Protein AF-A0A3P6FIT0-F1 (afdb_monomer_lite)

Foldseek 3Di:
DDDDDDDDPPPPPPPDDDDFAFAAFPVRHGAFAPFWKWKAFPDPPAAGTKEWDDADPDPQRIFIFGHRDNPDSYAIWGWQFQVRDGTAGFPTWIWTASDQQFTWFFDDQDPVVRWTFIGGRAHDYPQEDVRLRRTWGWHDDPPAIWIWNDGPSYVPDDGDTATWDWDQDPNTTTITGDNDTRGIGIGGD

pLDDT: mean 92.15, std 12.98, range [41.78, 98.88]

Radius of gyration: 20.69 Å; chains: 1; bounding box: 89×44×38 Å

Organism: Brassica oleracea (NCBI:txid3712)

Secondary structure (DSSP, 8-state):
----------------PPPPPBPB-TTSPBPBTT--EEEEESSTTS--SEEEPPPPSSSS--BEEE-SSTT-----BEEEETT--SB-BTT--EEEEEETTEEEEEEEEETTTTEEEEEEEE-----SGGGGGG-BEEEEETTEEEEEE---S-TTS----EEEEEEEETTEEEEEEESS---EEEEE-

InterPro domains:
  IPR002160 Proteinase inhibitor I3, Kunitz legume [PF00197] (23-188)
  IPR002160 Proteinase inhibitor I3, Kunitz legume [PR00291] (22-51)
  IPR002160 Proteinase inhibitor I3, Kunitz legume [PR00291] (60-80)
  IPR002160 Proteinase inhibitor I3, Kunitz legume [PR00291] (135-154)
  IPR002160 Proteinase inhibitor I3, Kunitz legume [PR00291] (158-187)
  IPR002160 Proteinase inhibitor I3, Kunitz legume [PTHR33107] (5-189)
  IPR002160 Proteinase inhibitor I3, Kunitz legume [SM00452] (22-189)
  IPR011065 Kunitz inhibitor STI-like superfamily [SSF50386] (20-189)

Sequence (189 aa):
MSAALYIFLIFISHTTEAALEPVTDIDGGRLTSGTKYYILPVLRGRGGGLTMSKPENKTCPKSVIQDQYEISQGLPLEFSPSDNSRIIRVSTDLNFKFCAASVWNLDNYDEKTNQWFVTACGVEGNPGQATVDNWFKIEKYEDDYKIVFCPTVCNFCKVMCRDVGVFVQDGMRRLVLSDVPLKVMFKKA

Structure (mmCIF, N/CA/C/O backbone):
data_AF-A0A3P6FIT0-F1
#
_entry.id   AF-A0A3P6FIT0-F1
#
loop_
_atom_site.group_PDB
_atom_site.id
_atom_site.type_symbol
_atom_site.label_atom_id
_atom_site.label_alt_id
_atom_site.label_comp_id
_atom_site.label_asym_id
_atom_site.label_entity_id
_atom_site.label_seq_id
_atom_site.pdbx_PDB_ins_code
_atom_site.Cartn_x
_atom_site.Cartn_y
_atom_site.Cartn_z
_atom_site.occupancy
_atom_site.B_iso_or_equiv
_atom_site.auth_seq_id
_atom_site.auth_comp_id
_atom_site.auth_asym_id
_atom_site.auth_atom_id
_atom_site.pdbx_PDB_model_num
ATOM 1 N N . MET A 1 1 ? -72.469 21.663 14.275 1.00 41.78 1 MET A N 1
ATOM 2 C CA . MET A 1 1 ? -71.185 22.143 13.722 1.00 41.78 1 MET A CA 1
ATOM 3 C C . MET A 1 1 ? -70.091 21.259 14.296 1.00 41.78 1 MET A C 1
ATOM 5 O O . MET A 1 1 ? -69.812 21.382 15.477 1.00 41.78 1 MET A O 1
ATOM 9 N N . SER A 1 2 ? -69.572 20.301 13.529 1.00 44.41 2 SER A N 1
ATOM 10 C CA . SER A 1 2 ? -68.515 19.391 13.989 1.00 44.41 2 SER A CA 1
ATOM 11 C C . SER A 1 2 ? -67.322 19.561 13.058 1.00 44.41 2 SER A C 1
ATOM 13 O O . SER A 1 2 ? -67.457 19.348 11.855 1.00 44.41 2 SER A O 1
ATOM 15 N N . ALA A 1 3 ? -66.202 20.043 13.594 1.00 48.03 3 ALA A N 1
ATOM 16 C CA . ALA A 1 3 ? -64.963 20.236 12.854 1.00 48.03 3 ALA A CA 1
ATOM 17 C C . ALA A 1 3 ? -64.073 19.009 13.084 1.00 48.03 3 ALA A C 1
ATOM 19 O O . ALA A 1 3 ? -63.667 18.743 14.213 1.00 48.03 3 ALA A O 1
ATOM 20 N N . ALA A 1 4 ? -63.798 18.248 12.025 1.00 52.75 4 ALA A N 1
ATOM 21 C CA . ALA A 1 4 ? -62.859 17.135 12.071 1.00 52.75 4 ALA A CA 1
ATOM 22 C C . ALA A 1 4 ? -61.436 17.659 11.824 1.00 52.75 4 ALA A C 1
ATOM 24 O O . ALA A 1 4 ? -61.156 18.241 10.776 1.00 52.75 4 ALA A O 1
ATOM 25 N N . LEU A 1 5 ? -60.550 17.459 12.799 1.00 54.25 5 LEU A N 1
ATOM 26 C CA . LEU A 1 5 ? -59.134 17.803 12.723 1.00 54.25 5 LEU A CA 1
ATOM 27 C C . LEU A 1 5 ? -58.367 16.603 12.146 1.00 54.25 5 LEU A C 1
ATOM 29 O O . LEU A 1 5 ? -58.260 15.566 12.797 1.00 54.25 5 LEU A O 1
ATOM 33 N N . TYR A 1 6 ? -57.848 16.727 10.924 1.00 53.28 6 TYR A N 1
ATOM 34 C CA . TYR A 1 6 ? -56.988 15.708 10.318 1.00 53.28 6 TYR A CA 1
ATOM 35 C C . TYR A 1 6 ? -55.528 15.966 10.703 1.00 53.28 6 TYR A C 1
ATOM 37 O O . TYR A 1 6 ? -54.933 16.957 10.286 1.00 53.28 6 TYR A O 1
ATOM 45 N N . ILE A 1 7 ? -54.947 15.067 11.500 1.00 62.97 7 ILE A N 1
ATOM 46 C CA . ILE A 1 7 ? -53.515 15.061 11.819 1.00 62.97 7 ILE A CA 1
ATOM 47 C C . ILE A 1 7 ? -52.796 14.288 10.712 1.00 62.97 7 ILE A C 1
ATOM 49 O O . ILE A 1 7 ? -52.956 13.075 10.583 1.00 62.97 7 ILE A O 1
ATOM 53 N N . PHE A 1 8 ? -52.009 14.994 9.901 1.00 57.16 8 PHE A N 1
ATOM 54 C CA . PHE A 1 8 ? -51.139 14.391 8.895 1.00 57.16 8 PHE A CA 1
ATOM 55 C C . PHE A 1 8 ? -49.842 13.936 9.581 1.00 57.16 8 PHE A C 1
ATOM 57 O O . PHE A 1 8 ? -49.000 14.756 9.945 1.00 57.16 8 PHE A O 1
ATOM 64 N N . LEU A 1 9 ? -49.692 12.629 9.808 1.00 55.78 9 LEU A N 1
ATOM 65 C CA . LEU A 1 9 ? -48.448 12.044 10.312 1.00 55.78 9 LEU A CA 1
ATOM 66 C C . LEU A 1 9 ? -47.431 11.986 9.166 1.00 55.78 9 LEU A C 1
ATOM 68 O O . LEU A 1 9 ? -47.484 11.103 8.312 1.00 55.78 9 LEU A O 1
ATOM 72 N N . ILE A 1 10 ? -46.515 12.953 9.136 1.00 59.03 10 ILE A N 1
ATOM 73 C CA . ILE A 1 10 ? -45.371 12.952 8.223 1.00 59.03 10 ILE A CA 1
ATOM 74 C C . ILE A 1 10 ? -44.3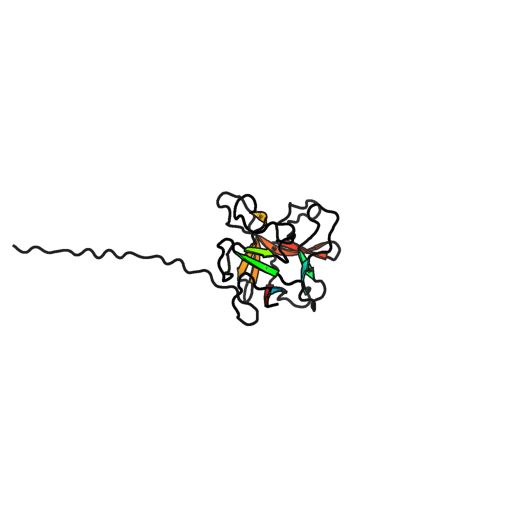63 11.926 8.753 1.00 59.03 10 ILE A C 1
ATOM 76 O O . ILE A 1 10 ? -43.648 12.184 9.721 1.00 59.03 10 ILE A O 1
ATOM 80 N N . PHE A 1 11 ? -44.309 10.750 8.129 1.00 56.41 11 PHE A N 1
ATOM 81 C CA . PHE A 1 11 ? -43.238 9.784 8.361 1.00 56.41 11 PHE A CA 1
ATOM 82 C C . PHE A 1 11 ? -41.967 10.283 7.670 1.00 56.41 11 PHE A C 1
ATOM 84 O O . PHE A 1 11 ? -41.795 10.126 6.463 1.00 56.41 11 PHE A O 1
ATOM 91 N N . ILE A 1 12 ? -41.076 10.914 8.436 1.00 62.28 12 ILE A N 1
ATOM 92 C CA . ILE A 1 12 ? -39.729 11.254 7.974 1.00 62.28 12 ILE A CA 1
ATOM 93 C C . ILE A 1 12 ? -38.917 9.956 7.972 1.00 62.28 12 ILE A C 1
ATOM 95 O O . ILE A 1 12 ? -38.462 9.486 9.014 1.00 62.28 12 ILE A O 1
ATOM 99 N N . SER A 1 13 ? -38.767 9.338 6.803 1.00 57.31 13 SER A N 1
ATOM 100 C CA . SER A 1 13 ? -37.859 8.207 6.619 1.00 57.31 13 SER A CA 1
ATOM 101 C C . SER A 1 13 ? -36.417 8.717 6.673 1.00 57.31 13 SER A C 1
ATOM 103 O O . SER A 1 13 ? -35.881 9.191 5.676 1.00 57.31 13 SER A O 1
ATOM 105 N N . HIS A 1 14 ? -35.781 8.645 7.842 1.00 55.56 14 HIS A N 1
ATOM 106 C CA . HIS A 1 14 ? -34.336 8.836 7.944 1.00 55.56 14 HIS A CA 1
ATOM 107 C C . HIS A 1 14 ? -33.631 7.608 7.361 1.00 55.56 14 HIS A C 1
ATOM 109 O O . HIS A 1 14 ? -33.594 6.547 7.979 1.00 55.56 14 HIS A O 1
ATOM 115 N N . THR A 1 15 ? -33.069 7.742 6.162 1.00 48.00 15 THR A N 1
ATOM 116 C CA . THR A 1 15 ? -32.128 6.763 5.615 1.00 48.00 15 THR A CA 1
ATOM 117 C C . THR A 1 15 ? -30.803 6.904 6.361 1.00 48.00 15 THR A C 1
ATOM 119 O O . THR A 1 15 ? -30.002 7.784 6.053 1.00 48.00 15 THR A O 1
ATOM 122 N N . THR A 1 16 ? -30.576 6.079 7.381 1.00 52.56 16 THR A N 1
ATOM 123 C CA . THR A 1 16 ? -29.247 5.937 7.985 1.00 52.56 16 THR A CA 1
ATOM 124 C C . THR A 1 16 ? -28.375 5.134 7.028 1.00 52.56 16 THR A C 1
ATOM 126 O O . THR A 1 16 ? -28.592 3.933 6.864 1.00 52.56 16 THR A O 1
ATOM 129 N N . GLU A 1 17 ? -27.415 5.789 6.378 1.00 56.84 17 GLU A N 1
ATOM 130 C CA . GLU A 1 17 ? -26.362 5.106 5.628 1.00 56.84 17 GLU A CA 1
ATOM 131 C C . GLU A 1 17 ? -25.618 4.166 6.587 1.00 56.84 17 GLU A C 1
ATOM 133 O O . GLU A 1 17 ? -25.102 4.589 7.625 1.00 56.84 17 GLU A O 1
ATOM 138 N N . ALA A 1 18 ? -25.656 2.862 6.307 1.00 64.94 18 ALA A N 1
ATOM 139 C CA . ALA A 1 18 ? -24.997 1.878 7.151 1.00 64.94 18 ALA A CA 1
ATOM 140 C C . ALA A 1 18 ? -23.481 2.102 7.081 1.00 64.94 18 ALA A C 1
ATOM 142 O O . ALA A 1 18 ? -22.896 2.095 6.000 1.00 64.94 18 ALA A O 1
ATOM 143 N N . ALA A 1 19 ? -22.840 2.305 8.233 1.00 75.81 19 ALA A N 1
ATOM 144 C CA . ALA A 1 19 ? -21.395 2.486 8.285 1.00 75.81 19 ALA A CA 1
ATOM 145 C C . ALA A 1 19 ? -20.675 1.240 7.736 1.00 75.81 19 ALA A C 1
ATOM 147 O O . ALA A 1 19 ? -20.989 0.120 8.140 1.00 75.81 19 ALA A O 1
ATOM 148 N N . LEU A 1 20 ? -19.685 1.452 6.862 1.00 90.62 20 LEU A N 1
ATOM 149 C CA . LEU A 1 20 ? -18.887 0.388 6.240 1.00 90.62 20 LEU A CA 1
ATOM 150 C C . LEU A 1 20 ? -18.266 -0.550 7.289 1.00 90.62 20 LEU A C 1
ATOM 152 O O . LEU A 1 20 ? -17.887 -0.118 8.380 1.00 90.62 20 LEU A O 1
ATOM 156 N N . GLU A 1 21 ? -18.144 -1.838 6.976 1.00 96.38 21 GLU A N 1
ATOM 157 C CA . GLU A 1 21 ? -17.612 -2.836 7.912 1.00 96.38 21 GLU A CA 1
ATOM 158 C C . GLU A 1 21 ? -16.129 -2.561 8.250 1.00 96.38 21 GLU A C 1
ATOM 160 O O . GLU A 1 21 ? -15.341 -2.241 7.357 1.00 96.38 21 GLU A O 1
ATOM 165 N N . PRO A 1 22 ? -15.701 -2.681 9.521 1.00 98.06 22 PRO A N 1
ATOM 166 C CA . PRO A 1 22 ? -14.282 -2.653 9.870 1.00 98.06 22 PRO A CA 1
ATOM 167 C C . PRO A 1 22 ? -13.491 -3.793 9.214 1.00 98.06 22 PRO A C 1
ATOM 169 O O . PRO A 1 22 ? -13.947 -4.934 9.171 1.00 98.06 22 PRO A O 1
ATOM 172 N N . VAL A 1 23 ? -12.260 -3.511 8.791 1.00 98.69 23 VAL A N 1
ATOM 173 C CA . VAL A 1 23 ? -11.286 -4.558 8.453 1.00 98.69 23 VAL A CA 1
ATOM 174 C C . VAL A 1 23 ? -10.760 -5.164 9.754 1.00 98.69 23 VAL A C 1
ATOM 176 O O . VAL A 1 23 ? -10.487 -4.428 10.708 1.00 98.69 23 VAL A O 1
ATOM 179 N N . THR A 1 24 ? -10.611 -6.486 9.809 1.00 98.69 24 THR A N 1
ATOM 180 C CA . THR A 1 24 ? -10.064 -7.195 10.971 1.00 98.69 24 THR A CA 1
ATOM 181 C C . THR A 1 24 ? -8.725 -7.848 10.657 1.00 98.69 24 THR A C 1
ATOM 183 O O . THR A 1 24 ? -8.473 -8.267 9.528 1.00 98.69 24 THR A O 1
ATOM 186 N N . ASP A 1 25 ? -7.863 -7.922 11.663 1.00 98.69 25 ASP A N 1
ATOM 187 C CA . ASP A 1 25 ? -6.664 -8.744 11.641 1.00 98.69 25 ASP A CA 1
ATOM 188 C C . ASP A 1 25 ? -7.007 -10.222 11.898 1.00 98.69 25 ASP A C 1
ATOM 190 O O . ASP A 1 25 ? -8.152 -10.581 12.187 1.00 98.69 25 ASP A O 1
ATOM 194 N N . ILE A 1 26 ? -6.002 -11.086 11.766 1.00 98.44 26 ILE A N 1
ATOM 195 C CA . ILE A 1 26 ? -6.126 -12.537 11.959 1.00 98.44 26 ILE A CA 1
ATOM 196 C C . ILE A 1 26 ? -6.547 -12.946 13.379 1.00 98.44 26 ILE A C 1
ATOM 198 O O . ILE A 1 26 ? -7.004 -14.070 13.565 1.00 98.44 26 ILE A O 1
ATOM 202 N N . ASP A 1 27 ? -6.417 -12.055 14.365 1.00 98.38 27 ASP A N 1
ATOM 203 C CA . ASP A 1 27 ? -6.837 -12.290 15.749 1.00 98.38 27 ASP A CA 1
ATOM 204 C C . ASP A 1 27 ? -8.263 -11.752 16.008 1.00 98.38 27 ASP A C 1
ATOM 206 O O . ASP A 1 27 ? -8.757 -11.777 17.137 1.00 98.38 27 ASP A O 1
ATOM 210 N N . GLY A 1 28 ? -8.946 -11.252 14.968 1.00 98.00 28 GLY A N 1
ATOM 211 C CA . GLY A 1 28 ? -10.284 -10.658 15.045 1.00 98.00 28 GLY A CA 1
ATOM 212 C C . GLY A 1 28 ? -10.298 -9.214 15.561 1.00 98.00 28 GLY A C 1
ATOM 213 O O . GLY A 1 28 ? -11.368 -8.628 15.752 1.00 98.00 28 GLY A O 1
ATOM 214 N N . GLY A 1 29 ? -9.127 -8.613 15.785 1.00 98.50 29 GLY A N 1
ATOM 215 C CA . GLY A 1 29 ? -8.977 -7.215 16.162 1.00 98.50 29 GLY A CA 1
ATOM 216 C C . GLY A 1 29 ? -9.259 -6.292 14.981 1.00 98.50 29 GLY A C 1
ATOM 217 O O . GLY A 1 29 ? -8.887 -6.573 13.849 1.00 98.50 29 GLY A O 1
ATOM 218 N N . ARG A 1 30 ? -9.920 -5.155 15.211 1.00 98.56 30 ARG A N 1
ATOM 219 C CA . ARG A 1 30 ? -10.144 -4.164 14.144 1.00 98.56 30 ARG A CA 1
ATOM 220 C C . ARG A 1 30 ? -8.836 -3.466 13.786 1.00 98.56 30 ARG A C 1
ATOM 222 O O . ARG A 1 30 ? -8.098 -3.049 14.681 1.00 98.56 30 ARG A O 1
ATOM 229 N N . LEU A 1 31 ? -8.604 -3.248 12.495 1.00 98.75 31 LEU A N 1
ATOM 230 C CA . LEU A 1 31 ? -7.504 -2.410 12.041 1.00 98.75 31 LEU A CA 1
ATOM 231 C C . LEU A 1 31 ? -7.736 -0.957 12.465 1.00 98.75 31 LEU A C 1
ATOM 233 O O . LEU A 1 31 ? -8.843 -0.420 12.344 1.00 98.75 31 LEU A O 1
ATOM 237 N N . THR A 1 32 ? -6.678 -0.304 12.942 1.00 98.62 32 THR A N 1
ATOM 238 C CA . THR A 1 32 ? -6.722 1.103 13.354 1.00 98.62 32 THR A CA 1
ATOM 239 C C . THR A 1 32 ? -5.582 1.918 12.766 1.00 98.62 32 THR A C 1
ATOM 241 O O . THR A 1 32 ? -4.449 1.442 12.690 1.00 98.62 32 THR A O 1
ATOM 244 N N . SER A 1 33 ? -5.875 3.173 12.422 1.00 97.94 33 SER A N 1
ATOM 245 C CA . SER A 1 33 ? -4.864 4.156 12.028 1.00 97.94 33 SER A CA 1
ATOM 246 C C . SER A 1 33 ? -3.801 4.329 13.125 1.00 97.94 33 SER A C 1
ATOM 248 O O . SER A 1 33 ? -4.099 4.231 14.321 1.00 97.94 33 SER A O 1
ATOM 250 N N . GLY A 1 34 ? -2.545 4.525 12.713 1.00 96.12 34 GLY A N 1
ATOM 251 C CA . GLY A 1 34 ? -1.374 4.621 13.597 1.00 96.12 34 GLY A CA 1
ATOM 252 C C . GLY A 1 34 ? -0.906 3.294 14.211 1.00 96.12 34 GLY A C 1
ATOM 253 O O . GLY A 1 34 ? 0.010 3.289 15.028 1.00 96.12 34 GLY A O 1
ATOM 254 N N . THR A 1 35 ? -1.525 2.165 13.852 1.00 98.44 35 THR A N 1
ATOM 255 C CA . THR A 1 35 ? -1.040 0.823 14.207 1.00 98.44 35 THR A CA 1
ATOM 256 C C . THR A 1 35 ? -0.423 0.154 12.989 1.00 98.44 35 THR A C 1
ATOM 258 O O . THR A 1 35 ? -0.917 0.291 11.870 1.00 98.44 35 THR A O 1
ATOM 261 N N . LYS A 1 36 ? 0.665 -0.575 13.226 1.00 98.69 36 LYS A N 1
ATOM 262 C CA . LYS A 1 36 ? 1.410 -1.294 12.201 1.00 98.69 36 LYS A CA 1
ATOM 263 C C . LYS A 1 36 ? 0.874 -2.706 12.001 1.00 98.69 36 LYS A C 1
ATOM 265 O O . LYS A 1 36 ? 0.631 -3.425 12.969 1.00 98.69 36 LYS A O 1
ATOM 270 N N . TYR A 1 37 ? 0.748 -3.104 10.741 1.00 98.88 37 TYR A N 1
ATOM 271 C CA . TYR A 1 37 ? 0.294 -4.428 10.332 1.00 98.88 37 TYR A CA 1
ATOM 272 C C . TYR A 1 37 ? 1.192 -4.980 9.228 1.00 98.88 37 TYR A C 1
ATOM 274 O O . TYR A 1 37 ? 1.630 -4.254 8.337 1.00 98.88 37 TYR A O 1
ATOM 282 N N . TYR A 1 38 ? 1.436 -6.281 9.266 1.00 98.88 38 TYR A N 1
ATOM 283 C CA . TYR A 1 38 ? 1.926 -7.041 8.128 1.00 98.88 38 TYR A CA 1
ATOM 284 C C . TYR A 1 38 ? 0.756 -7.389 7.208 1.00 98.88 38 TYR A C 1
ATOM 286 O O . TYR A 1 38 ? -0.308 -7.793 7.683 1.00 98.88 38 TYR A O 1
ATOM 294 N N . ILE A 1 39 ? 0.974 -7.285 5.898 1.00 98.81 39 ILE A N 1
ATOM 295 C CA . ILE A 1 39 ? 0.053 -7.810 4.886 1.00 98.81 39 ILE A CA 1
ATOM 296 C C . ILE A 1 39 ? 0.611 -9.143 4.400 1.00 98.81 39 ILE A C 1
ATOM 298 O O . ILE A 1 39 ? 1.701 -9.187 3.826 1.00 98.81 39 ILE A O 1
ATOM 302 N N . LEU A 1 40 ? -0.124 -10.224 4.653 1.00 98.56 40 LEU A N 1
ATOM 303 C CA . LEU A 1 40 ? 0.314 -11.590 4.388 1.00 98.56 40 LEU A CA 1
ATOM 304 C C . LEU A 1 40 ? -0.564 -12.232 3.307 1.00 98.56 40 LEU A C 1
ATOM 306 O O . LEU A 1 40 ? -1.782 -12.048 3.340 1.00 98.56 40 LEU A O 1
ATOM 310 N N . PRO A 1 41 ? 0.008 -13.002 2.367 1.00 97.81 41 PRO A N 1
ATOM 311 C CA . PRO A 1 41 ? -0.780 -13.789 1.433 1.00 97.81 41 PRO A CA 1
ATOM 312 C C . PRO A 1 41 ? -1.507 -14.904 2.188 1.00 97.81 41 PRO A C 1
ATOM 314 O O . PRO A 1 41 ? -0.928 -15.569 3.046 1.00 97.81 41 PRO A O 1
ATOM 317 N N . VAL A 1 42 ? -2.766 -15.143 1.836 1.00 97.12 42 VAL A N 1
ATOM 318 C CA . VAL A 1 42 ? -3.535 -16.261 2.409 1.00 97.12 42 VAL A CA 1
ATOM 319 C C . VAL A 1 42 ? -3.082 -17.592 1.803 1.00 97.12 42 VAL A C 1
ATOM 321 O O . VAL A 1 42 ? -2.950 -18.605 2.493 1.00 97.12 42 VAL A O 1
ATOM 324 N N . LEU A 1 43 ? -2.799 -17.594 0.496 1.00 93.12 43 LEU A N 1
ATOM 325 C CA . LEU A 1 43 ? -2.342 -18.780 -0.222 1.00 93.12 43 LEU A CA 1
ATOM 326 C C . LEU A 1 43 ? -0.865 -19.071 0.078 1.00 93.12 43 LEU A C 1
ATOM 328 O O . LEU A 1 43 ? 0.030 -18.345 -0.359 1.00 93.12 43 LEU A O 1
ATOM 332 N N . ARG A 1 44 ? -0.634 -20.188 0.771 1.00 89.88 44 ARG A N 1
ATOM 333 C CA . ARG A 1 44 ? 0.691 -20.738 1.094 1.00 89.88 44 ARG A CA 1
ATOM 334 C C . ARG A 1 44 ? 1.476 -21.180 -0.145 1.00 89.88 44 ARG A C 1
ATOM 336 O O . ARG A 1 44 ? 0.904 -21.417 -1.211 1.00 89.88 44 ARG A O 1
ATOM 343 N N . GLY A 1 45 ? 2.797 -21.292 -0.009 1.00 89.62 45 GLY A N 1
ATOM 344 C CA . GLY A 1 45 ? 3.708 -21.735 -1.072 1.00 89.62 45 GLY A CA 1
ATOM 345 C C . GLY A 1 45 ? 3.893 -20.757 -2.240 1.00 89.62 45 GLY A C 1
ATOM 346 O O . GLY A 1 45 ? 4.493 -21.120 -3.251 1.00 89.62 45 GLY A O 1
ATOM 347 N N . ARG A 1 46 ? 3.368 -19.526 -2.146 1.00 90.62 46 ARG A N 1
ATOM 348 C CA . ARG A 1 46 ? 3.392 -18.522 -3.231 1.00 90.62 46 ARG A CA 1
ATOM 349 C C . ARG A 1 46 ? 4.080 -17.210 -2.840 1.00 90.62 46 ARG A C 1
ATOM 351 O O . ARG A 1 46 ? 3.795 -16.176 -3.440 1.00 90.62 46 ARG A O 1
ATOM 358 N N . GLY A 1 47 ? 4.990 -17.255 -1.872 1.00 94.50 47 GLY A N 1
ATOM 359 C CA . GLY A 1 47 ? 5.716 -16.095 -1.347 1.00 94.50 47 GLY A CA 1
ATOM 360 C C . GLY A 1 47 ? 5.286 -15.713 0.069 1.00 94.50 47 GLY A C 1
ATOM 361 O O . GLY A 1 47 ? 4.331 -16.271 0.606 1.00 94.50 47 GLY A O 1
ATOM 362 N N . GLY A 1 48 ? 6.026 -14.789 0.672 1.00 97.38 48 GLY A N 1
ATOM 363 C CA . GLY A 1 48 ? 5.783 -14.247 2.007 1.00 97.38 48 GLY A CA 1
ATOM 364 C C . GLY A 1 48 ? 4.952 -12.968 1.985 1.00 97.38 48 GLY A C 1
ATOM 365 O O . GLY A 1 48 ? 4.237 -12.680 1.021 1.00 97.38 48 GLY A O 1
ATOM 366 N N . GLY A 1 49 ? 5.052 -12.202 3.067 1.00 98.38 49 GLY A N 1
ATOM 367 C CA . GLY A 1 49 ? 4.375 -10.920 3.227 1.00 98.38 49 GLY A CA 1
ATOM 368 C C . GLY A 1 49 ? 4.903 -9.814 2.315 1.00 98.38 49 GLY A C 1
ATOM 369 O O . GLY A 1 49 ? 5.918 -9.954 1.626 1.00 98.38 49 GLY A O 1
ATOM 370 N N . LEU A 1 50 ? 4.183 -8.696 2.294 1.00 98.56 50 LEU A N 1
ATOM 371 C CA . LEU A 1 50 ? 4.525 -7.557 1.449 1.00 98.56 50 LEU A CA 1
ATOM 372 C C . LEU A 1 50 ? 5.683 -6.742 2.030 1.00 98.56 50 LEU A C 1
ATOM 374 O O . LEU A 1 50 ? 5.781 -6.503 3.232 1.00 98.56 50 LEU A O 1
ATOM 378 N N . THR A 1 51 ? 6.576 -6.304 1.153 1.00 97.75 51 THR A N 1
ATOM 379 C CA . THR A 1 51 ? 7.782 -5.546 1.481 1.00 97.75 51 THR A CA 1
ATOM 380 C C . THR A 1 51 ? 8.113 -4.575 0.346 1.00 97.75 51 THR A C 1
ATOM 382 O O . THR A 1 51 ? 7.343 -4.396 -0.600 1.00 97.75 51 THR A O 1
ATOM 385 N N . MET A 1 52 ? 9.257 -3.911 0.446 1.00 95.12 52 MET A N 1
ATOM 386 C CA . MET A 1 52 ? 9.741 -2.952 -0.532 1.00 95.12 52 MET A CA 1
ATOM 387 C C . MET A 1 52 ? 11.004 -3.482 -1.204 1.00 95.12 52 MET A C 1
ATOM 389 O O . MET A 1 52 ? 11.865 -4.081 -0.553 1.00 95.12 52 MET A O 1
ATOM 393 N N . SER A 1 53 ? 11.134 -3.245 -2.507 1.00 92.81 53 SER A N 1
ATOM 394 C CA . SER A 1 53 ? 12.366 -3.556 -3.224 1.00 92.81 53 SER A CA 1
ATOM 395 C C . SER A 1 53 ? 13.535 -2.729 -2.684 1.00 92.81 53 SER A C 1
ATOM 397 O O . SER A 1 53 ? 13.369 -1.650 -2.100 1.00 92.81 53 SER A O 1
ATOM 399 N N . LYS A 1 54 ? 14.757 -3.208 -2.932 1.00 86.62 54 LYS A N 1
ATOM 400 C CA . LYS A 1 54 ? 15.931 -2.337 -2.823 1.00 86.62 54 LYS A CA 1
ATOM 401 C C . LYS A 1 54 ? 15.784 -1.169 -3.815 1.00 86.62 54 LYS A C 1
ATOM 403 O O . LYS A 1 54 ? 15.165 -1.367 -4.863 1.00 86.62 54 LYS A O 1
ATOM 408 N N . PRO A 1 55 ? 16.347 0.013 -3.505 1.00 85.31 55 PRO A N 1
ATOM 409 C CA . PRO A 1 55 ? 16.353 1.143 -4.423 1.00 85.31 55 PRO A CA 1
ATOM 410 C C . PRO A 1 55 ? 16.913 0.773 -5.804 1.00 85.31 55 PRO A C 1
ATOM 412 O O . PRO A 1 55 ? 18.001 0.206 -5.902 1.00 85.31 55 PRO A O 1
ATOM 415 N N . GLU A 1 56 ? 16.179 1.116 -6.856 1.00 80.81 56 GLU A N 1
ATOM 416 C CA . GLU A 1 56 ? 16.570 0.979 -8.260 1.00 80.81 56 GLU A CA 1
ATOM 417 C C . GLU A 1 56 ? 16.967 2.334 -8.851 1.00 80.81 56 GLU A C 1
ATOM 419 O O . GLU A 1 56 ? 16.559 3.387 -8.362 1.00 80.81 56 GLU A O 1
ATOM 424 N N . ASN A 1 57 ? 17.737 2.321 -9.941 1.00 79.88 57 ASN A N 1
ATOM 425 C CA . ASN A 1 57 ? 18.125 3.540 -10.650 1.00 79.88 57 ASN A CA 1
ATOM 426 C C . ASN A 1 57 ? 16.984 4.040 -11.562 1.00 79.88 57 ASN A C 1
ATOM 428 O O . ASN A 1 57 ? 17.060 3.936 -12.787 1.00 79.88 57 ASN A O 1
ATOM 432 N N . LYS A 1 58 ? 15.888 4.497 -10.948 1.00 77.38 58 LYS A N 1
ATOM 433 C CA . LYS A 1 58 ? 14.657 4.987 -11.590 1.00 77.38 58 LYS A CA 1
ATOM 434 C C . LYS A 1 58 ? 14.092 6.173 -10.803 1.00 77.38 58 LYS A C 1
ATOM 436 O O . LYS A 1 58 ? 14.437 6.357 -9.639 1.00 77.38 58 LYS A O 1
ATOM 441 N N . THR A 1 59 ? 13.193 6.942 -11.424 1.00 77.75 59 THR A N 1
ATOM 442 C CA . THR A 1 59 ? 12.543 8.118 -10.813 1.00 77.75 59 THR A CA 1
ATOM 443 C C . THR A 1 59 ? 11.868 7.779 -9.485 1.00 77.75 59 THR A C 1
ATOM 445 O O . THR A 1 59 ? 12.107 8.459 -8.491 1.00 77.75 59 THR A O 1
ATOM 448 N N . CYS A 1 60 ? 11.088 6.692 -9.449 1.00 82.31 60 CYS A N 1
ATOM 449 C CA . CYS A 1 60 ? 10.684 6.054 -8.204 1.00 82.31 60 CYS A CA 1
ATOM 450 C C . CYS A 1 60 ? 11.582 4.833 -7.948 1.00 82.31 60 CYS A C 1
ATOM 452 O O . CYS A 1 60 ? 11.448 3.814 -8.630 1.00 82.31 60 CYS A O 1
ATOM 454 N N . PRO A 1 61 ? 12.505 4.894 -6.975 1.00 81.69 61 PRO A N 1
ATOM 455 C CA . PRO A 1 61 ? 13.467 3.817 -6.774 1.00 81.69 61 PRO A CA 1
ATOM 456 C C . PRO A 1 61 ? 12.866 2.582 -6.085 1.00 81.69 61 PRO A C 1
ATOM 458 O O . PRO A 1 61 ? 13.534 1.557 -5.999 1.00 81.69 61 PRO A O 1
ATOM 461 N N . LYS A 1 62 ? 11.646 2.655 -5.543 1.00 88.81 62 LYS A N 1
ATOM 462 C CA . LYS A 1 62 ? 11.097 1.649 -4.624 1.00 88.81 62 LYS A CA 1
ATOM 463 C C . LYS A 1 62 ? 9.790 1.068 -5.153 1.00 88.81 62 LYS A C 1
ATOM 465 O O . LYS A 1 62 ? 8.772 1.752 -5.171 1.00 88.81 62 LYS A O 1
ATOM 470 N N . SER A 1 63 ? 9.805 -0.207 -5.525 1.00 92.50 63 SER A N 1
ATOM 471 C CA . SER A 1 63 ? 8.594 -0.968 -5.855 1.00 92.50 63 SER A CA 1
ATOM 472 C C . SER A 1 63 ? 8.036 -1.659 -4.613 1.00 92.50 63 SER A C 1
ATOM 474 O O . SER A 1 63 ? 8.800 -2.063 -3.731 1.00 92.50 63 SER A O 1
ATOM 476 N N . VAL A 1 64 ? 6.718 -1.841 -4.558 1.00 97.31 64 VAL A N 1
ATOM 477 C CA . VAL A 1 64 ? 6.101 -2.734 -3.573 1.00 97.31 64 VAL A CA 1
ATOM 478 C C . VAL A 1 64 ? 6.140 -4.152 -4.126 1.00 97.31 64 VAL A C 1
ATOM 480 O O . VAL A 1 64 ? 5.760 -4.401 -5.272 1.00 97.31 64 VAL A O 1
ATOM 483 N N . ILE A 1 65 ? 6.633 -5.087 -3.320 1.00 97.56 65 ILE A N 1
ATOM 484 C CA . ILE A 1 65 ? 6.848 -6.471 -3.735 1.00 97.56 65 ILE A CA 1
ATOM 485 C C . ILE A 1 65 ? 6.297 -7.442 -2.697 1.00 97.56 65 ILE A C 1
ATOM 487 O O . ILE A 1 65 ? 6.218 -7.135 -1.509 1.00 97.56 65 ILE A O 1
ATOM 491 N N . GLN A 1 66 ? 5.956 -8.640 -3.144 1.00 98.06 66 GLN A N 1
ATOM 492 C CA . GLN A 1 66 ? 5.760 -9.791 -2.280 1.00 98.06 66 GLN A CA 1
ATOM 493 C C . GLN A 1 66 ? 7.121 -10.448 -2.018 1.00 98.06 66 GLN A C 1
ATOM 495 O O . GLN A 1 66 ? 7.870 -10.712 -2.962 1.00 98.06 66 GLN A O 1
ATOM 500 N N . ASP A 1 67 ? 7.452 -10.728 -0.757 1.00 96.94 67 ASP A N 1
ATOM 501 C CA . ASP A 1 67 ? 8.680 -11.455 -0.436 1.00 96.94 67 ASP A CA 1
ATOM 502 C C . ASP A 1 67 ? 8.665 -12.849 -1.094 1.00 96.94 67 ASP A C 1
ATOM 504 O O . ASP A 1 67 ? 7.620 -13.493 -1.220 1.00 96.94 67 ASP A O 1
ATOM 508 N N . GLN A 1 68 ? 9.821 -13.324 -1.549 1.00 94.75 68 GLN A N 1
ATOM 509 C CA . GLN A 1 68 ? 9.943 -14.651 -2.147 1.00 94.75 68 GLN A CA 1
ATOM 510 C C . GLN A 1 68 ? 9.833 -15.755 -1.088 1.00 94.75 68 GLN A C 1
ATOM 512 O O . GLN A 1 68 ? 9.329 -16.840 -1.384 1.00 94.75 68 GLN A O 1
ATOM 517 N N . TYR A 1 69 ? 10.299 -15.492 0.133 1.00 93.62 69 TYR A N 1
ATOM 518 C CA . TYR A 1 69 ? 10.349 -16.485 1.196 1.00 93.62 69 TYR A CA 1
ATOM 519 C C . TYR A 1 69 ? 9.039 -16.494 1.978 1.00 93.62 69 TYR A C 1
ATOM 521 O O . TYR A 1 69 ? 8.713 -15.527 2.656 1.00 93.62 69 TYR A O 1
ATOM 529 N N . GLU A 1 70 ? 8.316 -17.612 1.944 1.00 92.88 70 GLU A N 1
ATOM 530 C CA . GLU A 1 70 ? 7.027 -17.781 2.637 1.00 92.88 70 GLU A CA 1
ATOM 531 C C . GLU A 1 70 ? 7.092 -17.496 4.146 1.00 92.88 70 GLU A C 1
ATOM 533 O O . GLU A 1 70 ? 6.141 -16.982 4.726 1.00 92.88 70 GLU A O 1
ATOM 538 N N . ILE A 1 71 ? 8.232 -17.780 4.779 1.00 94.69 71 ILE A N 1
ATOM 539 C CA . ILE A 1 71 ? 8.449 -17.515 6.208 1.00 94.69 71 ILE A CA 1
ATOM 540 C C . ILE A 1 71 ? 8.623 -16.024 6.531 1.00 94.69 71 ILE A C 1
ATOM 542 O O . ILE A 1 71 ? 8.541 -15.636 7.696 1.00 94.69 71 ILE A O 1
ATOM 546 N N . SER A 1 72 ? 8.899 -15.187 5.527 1.00 97.12 72 SER A N 1
ATOM 547 C CA . SER A 1 72 ? 9.058 -13.748 5.707 1.00 97.12 72 SER A CA 1
ATOM 548 C C . SER A 1 72 ? 7.692 -13.098 5.877 1.00 97.12 72 SER A C 1
ATOM 550 O O . SER A 1 72 ? 6.803 -13.249 5.040 1.00 97.12 72 SER A O 1
ATOM 552 N N . GLN A 1 73 ? 7.534 -12.312 6.938 1.00 97.69 73 GLN A N 1
ATOM 553 C CA . GLN A 1 73 ? 6.343 -11.481 7.125 1.00 97.69 73 GLN A CA 1
ATOM 554 C C . GLN A 1 73 ? 6.387 -10.196 6.283 1.00 97.69 73 GLN A C 1
ATOM 556 O O . GLN A 1 73 ? 5.388 -9.484 6.212 1.00 97.69 73 GLN A O 1
ATOM 561 N N . GLY A 1 74 ? 7.526 -9.893 5.652 1.00 97.88 74 GLY A N 1
ATOM 562 C CA . GLY A 1 74 ? 7.759 -8.626 4.970 1.00 97.88 74 GLY A CA 1
ATOM 563 C C . GLY A 1 74 ? 7.976 -7.460 5.940 1.00 97.88 74 GLY A C 1
ATOM 564 O O . GLY A 1 74 ? 8.509 -7.632 7.039 1.00 97.88 74 GLY A O 1
ATOM 565 N N . LEU A 1 75 ? 7.584 -6.256 5.522 1.00 98.31 75 LEU A N 1
ATOM 566 C CA . LEU A 1 75 ? 7.687 -5.042 6.331 1.00 98.31 75 LEU A CA 1
ATOM 567 C C . LEU A 1 75 ? 6.307 -4.632 6.851 1.00 98.31 75 LEU A C 1
ATOM 569 O O . LEU A 1 75 ? 5.333 -4.675 6.099 1.00 98.31 75 LEU A O 1
ATOM 573 N N . PRO A 1 76 ? 6.204 -4.195 8.115 1.00 98.38 76 PRO A N 1
ATOM 574 C CA . PRO A 1 76 ? 4.945 -3.696 8.628 1.00 98.38 76 PRO A CA 1
ATOM 575 C C . PRO A 1 76 ? 4.641 -2.307 8.053 1.00 98.38 76 PRO A C 1
ATOM 577 O O . PRO A 1 76 ? 5.549 -1.494 7.858 1.00 98.38 76 PRO A O 1
ATOM 580 N N . LEU A 1 77 ? 3.362 -2.016 7.833 1.00 98.50 77 LEU A N 1
ATOM 581 C CA . LEU A 1 77 ? 2.885 -0.727 7.338 1.00 98.50 77 LEU A CA 1
ATOM 582 C C . LEU A 1 77 ? 1.689 -0.213 8.137 1.00 98.50 77 LEU A C 1
ATOM 584 O O . LEU A 1 77 ? 1.022 -0.966 8.845 1.00 98.50 77 LEU A O 1
ATOM 588 N N . GLU A 1 78 ? 1.441 1.085 8.029 1.00 98.50 78 GLU A N 1
ATOM 589 C CA . GLU A 1 78 ? 0.287 1.766 8.611 1.00 98.50 78 GLU A CA 1
ATOM 590 C C . GLU A 1 78 ? -0.706 2.159 7.513 1.00 98.50 78 GLU A C 1
ATOM 592 O O . GLU A 1 78 ? -0.333 2.344 6.350 1.00 98.50 78 GLU A O 1
ATOM 597 N N . PHE A 1 79 ? -1.967 2.326 7.908 1.00 98.69 79 PHE A N 1
ATOM 598 C CA . PHE A 1 79 ? -3.039 2.815 7.046 1.00 98.69 79 PHE A CA 1
ATOM 599 C C . PHE A 1 79 ? -3.485 4.200 7.509 1.00 98.69 79 PHE A C 1
ATOM 601 O O . PHE A 1 79 ? -3.792 4.384 8.690 1.00 98.69 79 PHE A O 1
ATOM 608 N N . SER A 1 80 ? -3.573 5.141 6.574 1.00 98.38 80 SER A N 1
ATOM 609 C CA . SER A 1 80 ? -4.138 6.473 6.808 1.00 98.38 80 SER A CA 1
ATOM 610 C C . SER A 1 80 ? -5.383 6.654 5.941 1.00 98.38 80 SER A C 1
ATOM 612 O O . SER A 1 80 ? -5.248 6.733 4.719 1.00 98.38 80 SER A O 1
ATOM 614 N N . PRO A 1 81 ? -6.591 6.685 6.526 1.00 98.38 81 PRO A N 1
ATOM 615 C CA . PRO A 1 81 ? -7.816 6.837 5.754 1.00 98.38 81 PRO A CA 1
ATOM 616 C C . PRO A 1 81 ? -8.062 8.291 5.340 1.00 98.38 81 PRO A C 1
ATOM 618 O O . PRO A 1 81 ? -7.745 9.220 6.084 1.00 98.38 81 PRO A O 1
ATOM 621 N N . SER A 1 82 ? -8.660 8.486 4.162 1.00 98.12 82 SER A N 1
ATOM 622 C CA . SER A 1 82 ? -8.951 9.812 3.591 1.00 98.12 82 SER A CA 1
ATOM 623 C C . SER A 1 82 ? -9.889 10.656 4.457 1.00 98.12 82 SER A C 1
ATOM 625 O O . SER A 1 82 ? -9.809 11.884 4.452 1.00 98.12 82 SER A O 1
ATOM 627 N N . ASP A 1 83 ? -10.750 9.994 5.229 1.00 96.81 83 ASP A N 1
ATOM 628 C CA . ASP A 1 83 ? -11.721 10.595 6.142 1.00 96.81 83 ASP A CA 1
ATOM 629 C C . ASP A 1 83 ? -11.158 10.847 7.554 1.00 96.81 83 ASP A C 1
ATOM 631 O O . ASP A 1 83 ? -11.881 11.302 8.440 1.00 96.81 83 ASP A O 1
ATOM 635 N N . ASN A 1 84 ? -9.866 10.568 7.775 1.00 96.75 84 ASN A N 1
ATOM 636 C CA . ASN A 1 84 ? -9.182 10.661 9.069 1.00 96.75 84 ASN A CA 1
ATOM 637 C C . ASN A 1 84 ? -9.820 9.809 10.186 1.00 96.75 84 ASN A C 1
ATOM 639 O O . ASN A 1 84 ? -9.611 10.071 11.376 1.00 96.75 84 ASN A O 1
ATOM 643 N N . SER A 1 85 ? -10.598 8.782 9.837 1.00 96.88 85 SER A N 1
ATOM 644 C CA . SER A 1 85 ? -11.183 7.867 10.812 1.00 96.88 85 SER A CA 1
ATOM 645 C C . SER A 1 85 ? -10.114 7.054 11.556 1.00 96.88 85 SER A C 1
ATOM 647 O O . SER A 1 85 ? -9.031 6.742 11.061 1.00 96.88 85 SER A O 1
ATOM 649 N N . ARG A 1 86 ? -10.415 6.680 12.806 1.00 97.50 86 ARG A N 1
ATOM 650 C CA . ARG A 1 86 ? -9.514 5.824 13.597 1.00 97.50 86 ARG A CA 1
ATOM 651 C C . ARG A 1 86 ? -9.587 4.358 13.176 1.00 97.50 86 ARG A C 1
ATOM 653 O O . ARG A 1 86 ? -8.594 3.649 13.297 1.00 97.50 86 ARG A O 1
ATOM 660 N N . ILE A 1 87 ? -10.764 3.892 12.765 1.00 98.31 87 ILE A N 1
ATOM 661 C CA . ILE A 1 87 ? -11.026 2.492 12.409 1.00 98.31 87 ILE A CA 1
ATOM 662 C C . ILE A 1 87 ? -10.910 2.360 10.898 1.00 98.31 87 ILE A C 1
ATOM 664 O O . ILE A 1 87 ? -11.626 3.052 10.182 1.00 98.31 87 ILE A O 1
ATOM 668 N N . ILE A 1 88 ? -10.073 1.437 10.431 1.00 98.62 88 ILE A N 1
ATOM 669 C CA . ILE A 1 88 ? -9.947 1.139 9.005 1.00 98.62 88 ILE A CA 1
ATOM 670 C C . ILE A 1 88 ? -11.141 0.287 8.583 1.00 98.62 88 ILE A C 1
ATOM 672 O O . ILE A 1 88 ? -11.397 -0.774 9.160 1.00 98.62 88 ILE A O 1
ATOM 676 N N . ARG A 1 89 ? -11.892 0.768 7.596 1.00 98.56 89 ARG A N 1
ATOM 677 C CA . ARG A 1 89 ? -13.078 0.100 7.059 1.00 98.56 89 ARG A CA 1
ATOM 678 C C . ARG A 1 89 ? -12.829 -0.346 5.629 1.00 98.56 89 ARG A C 1
ATOM 680 O O . ARG A 1 89 ? -11.955 0.185 4.944 1.00 98.56 89 ARG A O 1
ATOM 687 N N . VAL A 1 90 ? -13.590 -1.348 5.206 1.00 98.62 90 VAL A N 1
ATOM 688 C CA . VAL A 1 90 ? -13.612 -1.751 3.800 1.00 98.62 90 VAL A CA 1
ATOM 689 C C . VAL A 1 90 ? -14.106 -0.593 2.939 1.00 98.62 90 VAL A C 1
ATOM 691 O O . VAL A 1 90 ? -14.841 0.266 3.422 1.00 98.62 90 VAL A O 1
ATOM 694 N N . SER A 1 91 ? -13.682 -0.557 1.680 1.00 98.38 91 SER A N 1
ATOM 695 C CA . SER A 1 91 ? -14.100 0.435 0.680 1.00 98.38 91 SER A CA 1
ATOM 696 C C . SER A 1 91 ? -13.762 1.909 0.974 1.00 98.38 91 SER A C 1
ATOM 698 O O . SER A 1 91 ? -14.127 2.792 0.190 1.00 98.38 91 SER A O 1
ATOM 700 N N . THR A 1 92 ? -13.019 2.191 2.049 1.00 98.44 92 THR A N 1
ATOM 701 C CA . THR A 1 92 ? -12.447 3.512 2.351 1.00 98.44 92 THR A CA 1
ATOM 702 C C . THR A 1 92 ? -11.157 3.725 1.560 1.00 98.44 92 THR A C 1
ATOM 704 O O . THR A 1 92 ? -10.342 2.811 1.465 1.00 98.44 92 THR A O 1
ATOM 707 N N . ASP A 1 93 ? -10.952 4.926 1.010 1.00 98.75 93 ASP A N 1
ATOM 708 C CA . ASP A 1 93 ? -9.679 5.314 0.390 1.00 98.75 93 ASP A CA 1
ATOM 709 C C . ASP A 1 93 ? -8.586 5.445 1.463 1.00 98.75 93 ASP A C 1
ATOM 711 O O . ASP A 1 93 ? -8.722 6.219 2.412 1.00 98.75 93 ASP A O 1
ATOM 715 N N . LEU A 1 94 ? -7.489 4.705 1.309 1.00 98.88 94 LEU A N 1
ATOM 716 C CA . LEU A 1 94 ? -6.380 4.644 2.258 1.00 98.88 94 LEU A CA 1
ATOM 717 C C . LEU A 1 94 ? -5.053 4.963 1.568 1.00 98.88 94 LEU A C 1
ATOM 719 O O . LEU A 1 94 ? -4.768 4.462 0.477 1.00 98.88 94 LEU A O 1
ATOM 723 N N . ASN A 1 95 ? -4.183 5.690 2.263 1.00 98.81 95 ASN A N 1
ATOM 724 C CA . ASN A 1 95 ? -2.751 5.601 2.008 1.00 98.81 95 ASN A CA 1
ATOM 725 C C . ASN A 1 95 ? -2.174 4.410 2.786 1.00 98.81 95 ASN A C 1
ATOM 727 O O . ASN A 1 95 ? -2.413 4.267 3.987 1.00 98.81 95 ASN A O 1
ATOM 731 N N . PHE A 1 96 ? -1.382 3.582 2.108 1.00 98.81 96 PHE A N 1
ATOM 732 C CA . PHE A 1 96 ? -0.617 2.483 2.699 1.00 98.81 96 PHE A CA 1
ATOM 733 C C . PHE A 1 96 ? 0.826 2.967 2.852 1.00 98.81 96 PHE A C 1
ATOM 735 O O . PHE A 1 96 ? 1.420 3.412 1.869 1.00 98.81 96 PHE A O 1
ATOM 742 N N . LYS A 1 97 ? 1.409 2.918 4.055 1.00 97.56 97 LYS A N 1
ATOM 743 C CA . LYS A 1 97 ? 2.736 3.513 4.291 1.00 97.56 97 LYS A CA 1
ATOM 744 C C . LYS A 1 97 ? 3.653 2.637 5.135 1.00 97.56 97 LYS A C 1
ATOM 746 O O . LYS A 1 97 ? 3.352 2.324 6.283 1.00 97.56 97 LYS A O 1
ATOM 751 N N . PHE A 1 98 ? 4.820 2.290 4.596 1.00 97.06 98 PHE A N 1
ATOM 752 C CA . PHE A 1 98 ? 5.884 1.655 5.387 1.00 97.06 98 PHE A CA 1
ATOM 753 C C . PHE A 1 98 ? 6.535 2.669 6.343 1.00 97.06 98 PHE A C 1
ATOM 755 O O . PHE A 1 98 ? 6.927 2.339 7.462 1.00 97.06 98 PHE A O 1
ATOM 762 N N . CYS A 1 99 ? 6.643 3.923 5.895 1.00 94.31 99 CYS A N 1
ATOM 763 C CA . CYS A 1 99 ? 7.046 5.087 6.680 1.00 94.31 99 CYS A CA 1
ATOM 764 C C . CYS A 1 99 ? 6.612 6.376 5.956 1.00 94.31 99 CYS A C 1
ATOM 766 O O . CYS A 1 99 ? 6.117 6.317 4.832 1.00 94.31 99 CYS A O 1
ATOM 768 N N . ALA A 1 100 ? 6.854 7.545 6.561 1.00 91.75 100 ALA A N 1
ATOM 769 C CA . ALA A 1 100 ? 6.492 8.847 5.984 1.00 91.75 100 ALA A CA 1
ATOM 770 C C . ALA A 1 100 ? 7.093 9.114 4.586 1.00 91.75 100 ALA A C 1
ATOM 772 O O . ALA A 1 100 ? 6.522 9.861 3.803 1.00 91.75 100 ALA A O 1
ATOM 773 N N . ALA A 1 101 ? 8.231 8.492 4.260 1.00 91.38 101 ALA A N 1
ATOM 774 C CA . ALA A 1 101 ? 8.907 8.626 2.967 1.00 91.38 101 ALA A CA 1
ATOM 775 C C . ALA A 1 101 ? 8.653 7.432 2.025 1.00 91.38 101 ALA A C 1
ATOM 777 O O . ALA A 1 101 ? 9.409 7.209 1.078 1.00 91.38 101 ALA A O 1
ATOM 778 N N . SER A 1 102 ? 7.693 6.560 2.343 1.00 96.06 102 SER A N 1
ATOM 779 C CA . SER A 1 102 ? 7.395 5.353 1.564 1.00 96.06 102 SER A CA 1
ATOM 780 C C . SER A 1 102 ? 5.904 5.038 1.634 1.00 96.06 102 SER A C 1
ATOM 782 O O . SER A 1 102 ? 5.480 4.087 2.298 1.00 96.06 102 SER A O 1
ATOM 784 N N . VAL A 1 103 ? 5.131 5.895 0.964 1.00 98.25 103 VAL A N 1
ATOM 785 C CA . VAL A 1 103 ? 3.682 5.777 0.768 1.00 98.25 103 VAL A CA 1
ATOM 786 C C . VAL A 1 103 ? 3.431 5.117 -0.578 1.00 98.25 103 VAL A C 1
ATOM 788 O O . VAL A 1 103 ? 4.121 5.416 -1.552 1.00 98.25 103 VAL A O 1
ATOM 791 N N . TRP A 1 104 ? 2.469 4.206 -0.631 1.00 98.62 104 TRP A N 1
ATOM 792 C 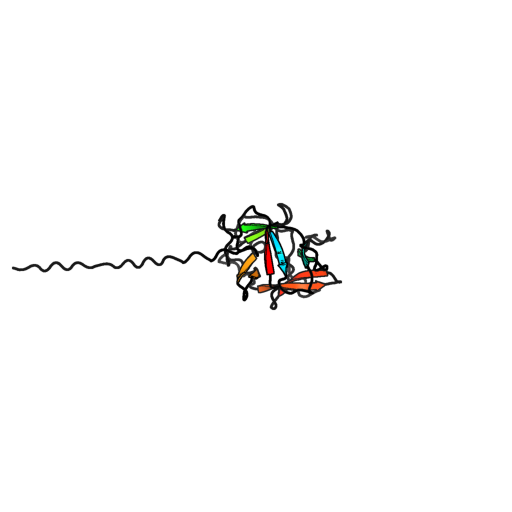CA . TRP A 1 104 ? 2.133 3.519 -1.865 1.00 98.62 104 TRP A CA 1
ATOM 793 C C . TRP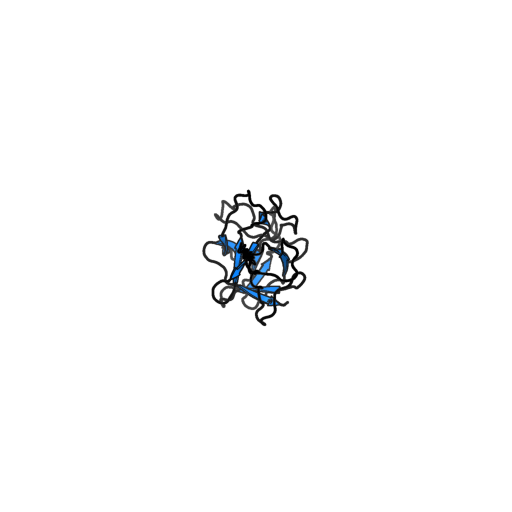 A 1 104 ? 1.532 4.479 -2.891 1.00 98.62 104 TRP A C 1
ATOM 795 O O . TRP A 1 104 ? 0.740 5.353 -2.541 1.00 98.62 104 TRP A O 1
ATOM 805 N N . ASN A 1 105 ? 1.875 4.276 -4.156 1.00 98.25 105 ASN A N 1
ATOM 806 C CA . ASN A 1 105 ? 1.243 4.936 -5.289 1.00 98.25 105 ASN A CA 1
ATOM 807 C C . ASN A 1 105 ? 1.220 4.012 -6.503 1.00 98.25 105 ASN A C 1
ATOM 809 O O . ASN A 1 105 ? 2.079 3.138 -6.655 1.00 98.25 105 ASN A O 1
ATOM 813 N N . LEU A 1 106 ? 0.255 4.232 -7.384 1.00 97.88 106 LEU A N 1
ATOM 814 C CA . LEU A 1 106 ? 0.292 3.690 -8.727 1.00 97.88 106 LEU A CA 1
ATOM 815 C C . LEU A 1 106 ? 1.324 4.476 -9.544 1.00 97.88 106 LEU A C 1
ATOM 817 O O . LEU A 1 106 ? 1.333 5.706 -9.519 1.00 97.88 106 LEU A O 1
ATOM 821 N N . ASP A 1 107 ? 2.244 3.777 -10.199 1.00 95.94 107 ASP A N 1
ATOM 822 C CA . ASP A 1 107 ? 3.202 4.396 -11.117 1.00 95.94 107 ASP A CA 1
ATOM 823 C C . ASP A 1 107 ? 2.592 4.533 -12.519 1.00 95.94 107 ASP A C 1
ATOM 825 O O . ASP A 1 107 ? 1.547 3.953 -12.829 1.00 95.94 107 ASP A O 1
ATOM 829 N N . ASN A 1 108 ? 3.268 5.284 -13.383 1.00 94.69 108 ASN A N 1
ATOM 830 C CA . ASN A 1 108 ? 2.920 5.367 -14.793 1.00 94.69 108 ASN A CA 1
ATOM 831 C C . ASN A 1 108 ? 2.931 3.979 -15.448 1.00 94.69 108 ASN A C 1
ATOM 833 O O . ASN A 1 108 ? 3.658 3.072 -15.034 1.00 94.69 108 ASN A O 1
ATOM 837 N N . TYR A 1 109 ? 2.150 3.838 -16.517 1.00 95.50 109 TYR A N 1
ATOM 838 C CA . TYR A 1 109 ? 2.134 2.623 -17.318 1.00 95.50 109 TYR A CA 1
ATOM 839 C C . TYR A 1 109 ? 3.531 2.289 -17.848 1.00 95.50 109 TYR A C 1
ATOM 841 O O . TYR A 1 109 ? 4.165 3.111 -18.513 1.00 95.50 109 TYR A O 1
ATOM 849 N N . ASP A 1 110 ? 3.997 1.072 -17.580 1.00 94.31 110 ASP A N 1
ATOM 850 C CA . ASP A 1 110 ? 5.245 0.563 -18.134 1.00 94.31 110 ASP A CA 1
ATOM 851 C C . ASP A 1 110 ? 4.974 -0.164 -19.452 1.00 94.31 110 ASP A C 1
ATOM 853 O O . ASP A 1 110 ? 4.569 -1.329 -19.473 1.00 94.31 110 ASP A O 1
ATOM 857 N N . GLU A 1 111 ? 5.256 0.511 -20.565 1.00 95.94 111 GLU A N 1
ATOM 858 C CA . GLU A 1 111 ? 5.100 -0.028 -21.921 1.00 95.94 111 GLU A CA 1
ATOM 859 C C . GLU A 1 111 ? 5.950 -1.283 -22.182 1.00 95.94 111 GLU A C 1
ATOM 861 O O . GLU A 1 111 ? 5.622 -2.080 -23.059 1.00 95.94 111 GLU A O 1
ATOM 866 N N . LYS A 1 112 ? 7.043 -1.502 -21.436 1.00 94.12 112 LYS A N 1
ATOM 867 C CA . LYS A 1 112 ? 7.915 -2.670 -21.657 1.00 94.12 112 LYS A CA 1
ATOM 868 C C . LYS A 1 112 ? 7.294 -3.957 -21.136 1.00 94.12 112 LYS A C 1
ATOM 870 O O . LYS A 1 112 ? 7.507 -5.022 -21.712 1.00 94.12 112 LYS A O 1
ATOM 875 N N . THR A 1 113 ? 6.572 -3.867 -20.026 1.00 94.75 113 THR A N 1
ATOM 876 C CA . THR A 1 113 ? 5.945 -5.018 -19.360 1.00 94.75 113 THR A CA 1
ATOM 877 C C . THR A 1 113 ? 4.429 -5.044 -19.535 1.00 94.75 113 THR A C 1
ATOM 879 O O . THR A 1 113 ? 3.789 -6.047 -19.209 1.00 94.75 113 THR A O 1
ATOM 882 N N . ASN A 1 114 ? 3.858 -3.974 -20.093 1.00 96.38 114 ASN A N 1
ATOM 883 C CA . ASN A 1 114 ? 2.427 -3.718 -20.195 1.00 96.38 114 ASN A CA 1
ATOM 884 C C . ASN A 1 114 ? 1.723 -3.723 -18.830 1.00 96.38 114 ASN A C 1
ATOM 886 O O . ASN A 1 114 ? 0.602 -4.222 -18.716 1.00 96.38 114 ASN A O 1
ATOM 890 N N . GLN A 1 115 ? 2.379 -3.197 -17.792 1.00 97.50 115 GLN A N 1
ATOM 891 C CA . GLN A 1 115 ? 1.884 -3.228 -16.415 1.00 97.50 115 GLN A CA 1
ATOM 892 C C . GLN A 1 115 ? 1.715 -1.834 -15.813 1.00 97.50 115 GLN A C 1
ATOM 894 O O . GLN A 1 115 ? 2.424 -0.889 -16.150 1.00 97.50 115 GLN A O 1
ATOM 899 N N . TRP A 1 116 ? 0.806 -1.751 -14.845 1.00 97.56 116 TRP A N 1
ATOM 900 C CA . TRP A 1 116 ? 0.685 -0.627 -13.923 1.00 97.56 116 TRP A CA 1
ATOM 901 C C . TRP A 1 116 ? 1.202 -1.068 -12.559 1.00 97.56 116 TRP A C 1
ATOM 903 O O . TRP A 1 116 ? 0.535 -1.847 -11.875 1.00 97.56 116 TRP A O 1
ATOM 913 N N . PHE A 1 117 ? 2.401 -0.629 -12.186 1.00 97.12 117 PHE A N 1
ATOM 914 C CA . PHE A 1 117 ? 3.049 -1.069 -10.952 1.00 97.12 117 PHE A CA 1
ATOM 915 C C . PHE A 1 117 ? 2.574 -0.289 -9.733 1.00 97.12 117 PHE A C 1
ATOM 917 O O . PHE A 1 117 ? 2.359 0.919 -9.792 1.00 97.12 117 PHE A O 1
ATOM 924 N N . VAL A 1 118 ? 2.506 -0.981 -8.598 1.00 98.19 118 VAL A N 1
ATOM 925 C CA . VAL A 1 118 ? 2.397 -0.339 -7.289 1.00 98.19 118 VAL A CA 1
ATOM 926 C C . VAL A 1 118 ? 3.802 -0.098 -6.746 1.00 98.19 118 VAL A C 1
ATOM 928 O O . VAL A 1 118 ? 4.616 -1.013 -6.582 1.00 98.19 118 VAL A O 1
ATOM 931 N N . THR A 1 119 ? 4.091 1.161 -6.461 1.00 97.56 119 THR A N 1
ATOM 932 C CA . THR A 1 119 ? 5.382 1.636 -5.966 1.00 97.56 119 THR A CA 1
ATOM 933 C C . THR A 1 119 ? 5.217 2.321 -4.615 1.00 97.56 119 THR A C 1
ATOM 935 O O . THR A 1 119 ? 4.106 2.394 -4.102 1.00 97.56 119 THR A O 1
ATOM 938 N N . ALA A 1 120 ? 6.316 2.736 -3.982 1.00 97.19 120 ALA A N 1
ATOM 939 C CA . ALA A 1 120 ? 6.318 3.325 -2.642 1.00 97.19 120 ALA A CA 1
ATOM 940 C C . ALA A 1 120 ? 6.942 4.733 -2.628 1.00 97.19 120 ALA A C 1
ATOM 942 O O . ALA A 1 120 ? 7.781 5.032 -1.774 1.00 97.19 120 ALA A O 1
ATOM 943 N N . CYS A 1 121 ? 6.579 5.573 -3.600 1.00 95.81 121 CYS A N 1
ATOM 944 C CA . CYS A 1 121 ? 7.085 6.942 -3.756 1.00 95.81 121 CYS A CA 1
ATOM 945 C C . CYS A 1 121 ? 5.984 8.008 -3.687 1.00 95.81 121 CYS A C 1
ATOM 947 O O . CYS A 1 121 ? 6.225 9.162 -4.043 1.00 95.81 121 CYS A O 1
ATOM 949 N N . GLY A 1 122 ? 4.789 7.629 -3.242 1.00 97.06 122 GLY A N 1
ATOM 950 C CA . GLY A 1 122 ? 3.658 8.524 -3.090 1.00 97.06 122 GLY A CA 1
ATOM 951 C C . GLY A 1 122 ? 3.842 9.517 -1.948 1.00 97.06 122 GLY A C 1
ATOM 952 O O . GLY A 1 122 ? 4.833 9.515 -1.211 1.00 97.06 122 GLY A O 1
ATOM 953 N N . VAL A 1 123 ? 2.815 10.340 -1.770 1.00 97.12 123 VAL A N 1
ATOM 954 C CA . VAL A 1 123 ? 2.698 11.291 -0.662 1.00 97.12 123 VAL A CA 1
ATOM 955 C C . VAL A 1 123 ? 1.440 10.997 0.143 1.00 97.12 123 VAL A C 1
ATOM 957 O O . VAL A 1 123 ? 0.421 10.583 -0.410 1.00 97.12 123 VAL A O 1
ATOM 960 N N . GLU A 1 124 ? 1.523 11.200 1.455 1.00 97.50 124 GLU A N 1
ATOM 961 C CA . GLU A 1 124 ? 0.402 10.999 2.372 1.00 97.50 124 GLU A CA 1
ATOM 962 C C . GLU A 1 124 ? -0.556 12.200 2.346 1.00 97.50 124 GLU A C 1
ATOM 964 O O . GLU A 1 124 ? -0.128 13.356 2.340 1.00 97.50 124 GLU A O 1
ATOM 969 N N . GLY A 1 125 ? -1.858 11.920 2.402 1.00 97.31 125 GLY A N 1
ATOM 970 C CA . GLY A 1 125 ? -2.906 12.917 2.571 1.00 97.31 125 GLY A CA 1
ATOM 971 C C . GLY A 1 125 ? -3.219 13.715 1.307 1.00 97.31 125 GLY A C 1
ATOM 972 O O . GLY A 1 125 ? -3.048 13.248 0.183 1.00 97.31 125 GLY A O 1
ATOM 973 N N . ASN A 1 126 ? -3.750 14.923 1.516 1.00 97.56 126 ASN A N 1
ATOM 974 C CA . ASN A 1 126 ? -4.285 15.803 0.472 1.00 97.56 126 ASN A CA 1
ATOM 975 C C . ASN A 1 126 ? -5.219 15.071 -0.524 1.00 97.56 126 ASN A C 1
ATOM 977 O O . ASN A 1 126 ? -4.907 15.045 -1.717 1.00 97.56 126 ASN A O 1
ATOM 981 N N . PRO A 1 127 ? -6.324 14.438 -0.063 1.00 98.00 127 PRO A N 1
ATOM 982 C CA . PRO A 1 127 ? -7.211 13.664 -0.932 1.00 98.00 127 PRO A CA 1
ATOM 983 C C . PRO A 1 127 ? -7.767 14.538 -2.060 1.00 98.00 127 PRO A C 1
ATOM 985 O O . PRO A 1 127 ? -8.398 15.563 -1.805 1.00 98.00 127 PRO A O 1
ATOM 988 N N . GLY A 1 128 ? -7.521 14.151 -3.309 1.00 97.75 128 GLY A N 1
ATOM 989 C CA . GLY A 1 128 ? -7.971 14.917 -4.464 1.00 97.75 128 GLY A CA 1
ATOM 990 C C . GLY A 1 128 ? -7.219 14.556 -5.735 1.00 97.75 128 GLY A C 1
ATOM 991 O O . GLY A 1 128 ? -6.462 13.589 -5.780 1.00 97.75 128 GLY A O 1
ATOM 992 N N . GLN A 1 129 ? -7.403 15.370 -6.774 1.00 97.31 129 GLN A N 1
ATOM 993 C CA . GLN A 1 129 ? -6.798 15.149 -8.091 1.00 97.31 129 GLN A CA 1
ATOM 994 C C . GLN A 1 129 ? -5.268 15.009 -8.038 1.00 97.31 129 GLN A C 1
ATOM 996 O O . GLN A 1 129 ? -4.709 14.183 -8.747 1.00 97.31 129 GLN A O 1
ATOM 1001 N N . ALA A 1 130 ? -4.590 15.792 -7.193 1.00 97.75 130 ALA A N 1
ATOM 1002 C CA . ALA A 1 130 ? -3.127 15.817 -7.123 1.00 97.75 130 ALA A CA 1
ATOM 1003 C C . ALA A 1 130 ? -2.504 14.563 -6.484 1.00 97.75 130 ALA A C 1
ATOM 1005 O O . ALA A 1 130 ? -1.308 14.337 -6.634 1.00 97.75 130 ALA A O 1
ATOM 1006 N N . THR A 1 131 ? -3.288 13.774 -5.746 1.00 98.31 131 THR A N 1
ATOM 1007 C CA . THR A 1 131 ? -2.810 12.579 -5.032 1.00 98.31 131 THR A CA 1
ATOM 1008 C C . THR A 1 131 ? -3.613 11.339 -5.388 1.00 98.31 131 THR A C 1
ATOM 1010 O O . THR A 1 131 ? -3.490 10.333 -4.701 1.00 98.31 131 THR A O 1
ATOM 1013 N N . VAL A 1 132 ? -4.442 11.400 -6.437 1.00 98.25 132 VAL A N 1
ATOM 1014 C CA . VAL A 1 132 ? -5.419 10.358 -6.780 1.00 98.25 132 VAL A CA 1
ATOM 1015 C C . VAL A 1 132 ? -4.777 8.972 -6.912 1.00 98.25 132 VAL A C 1
ATOM 1017 O O . VAL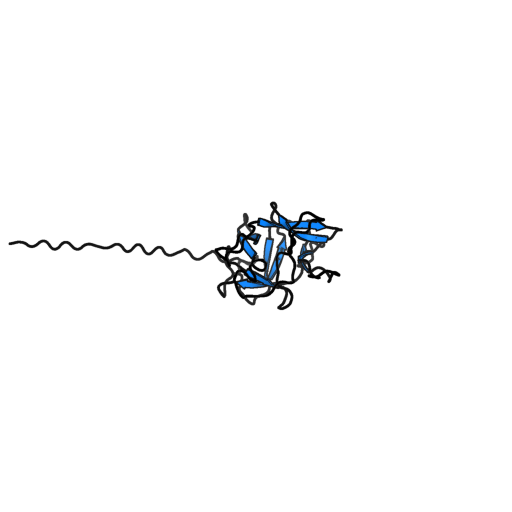 A 1 132 ? -5.360 7.989 -6.465 1.00 98.25 132 VAL A O 1
ATOM 1020 N N . ASP A 1 133 ? -3.535 8.912 -7.393 1.00 98.19 133 ASP A N 1
ATOM 1021 C CA . ASP A 1 133 ? -2.775 7.674 -7.581 1.00 98.19 133 ASP A CA 1
ATOM 1022 C C . ASP A 1 133 ? -2.209 7.073 -6.279 1.00 98.19 133 ASP A C 1
ATOM 1024 O O . ASP A 1 133 ? -1.677 5.965 -6.293 1.00 98.19 133 ASP A O 1
ATOM 1028 N N . ASN A 1 134 ? -2.344 7.753 -5.136 1.00 98.62 134 ASN A N 1
ATOM 1029 C CA . ASN A 1 134 ? -1.819 7.316 -3.833 1.00 98.62 134 ASN A CA 1
ATOM 1030 C C . ASN A 1 134 ? -2.867 6.594 -2.966 1.00 98.62 134 ASN A C 1
ATOM 1032 O O . ASN A 1 134 ? -2.595 6.262 -1.807 1.00 98.62 134 ASN A O 1
ATOM 1036 N N . TRP A 1 135 ? -4.083 6.404 -3.487 1.00 98.75 135 TRP A N 1
ATOM 1037 C CA . TRP A 1 135 ? -5.230 5.914 -2.726 1.00 98.75 135 TRP A CA 1
ATOM 1038 C C . TRP A 1 135 ? -5.649 4.518 -3.175 1.00 98.75 135 TRP A C 1
ATOM 1040 O O . TRP A 1 135 ? -5.968 4.273 -4.337 1.00 98.75 135 TRP A O 1
ATOM 1050 N N . PHE A 1 136 ? -5.678 3.607 -2.209 1.00 98.88 136 PHE A N 1
ATOM 1051 C CA . PHE A 1 136 ? -6.059 2.211 -2.386 1.00 98.88 136 PHE A CA 1
ATOM 1052 C C . PHE A 1 136 ? -7.160 1.855 -1.394 1.00 98.88 136 PHE A C 1
ATOM 1054 O O . PHE A 1 136 ? -7.301 2.491 -0.354 1.00 98.88 136 PHE A O 1
ATOM 1061 N N . LYS A 1 137 ? -7.916 0.803 -1.685 1.00 98.88 137 LYS A N 1
ATOM 1062 C CA . LYS A 1 137 ? -8.976 0.286 -0.822 1.00 98.88 137 LYS A CA 1
ATOM 1063 C C . LYS A 1 137 ? -8.660 -1.135 -0.394 1.00 98.88 137 LYS A C 1
ATOM 1065 O O . LYS A 1 137 ? -8.010 -1.888 -1.121 1.00 98.88 137 LYS A O 1
ATOM 1070 N N . ILE A 1 138 ? -9.147 -1.498 0.784 1.00 98.88 138 ILE A N 1
ATOM 1071 C CA . ILE A 1 138 ? -9.247 -2.890 1.215 1.00 98.88 138 ILE A CA 1
ATOM 1072 C C . ILE A 1 138 ? -10.692 -3.312 0.975 1.00 98.88 138 ILE A C 1
ATOM 1074 O O . ILE A 1 138 ? -11.614 -2.643 1.436 1.00 98.88 138 ILE A O 1
ATOM 1078 N N . GLU A 1 139 ? -10.889 -4.418 0.272 1.00 98.75 139 GLU A N 1
ATOM 1079 C CA . GLU A 1 139 ? -12.212 -4.976 -0.004 1.00 98.75 139 GLU A CA 1
ATOM 1080 C C . GLU A 1 139 ? -12.303 -6.398 0.538 1.00 98.75 139 GLU A C 1
ATOM 1082 O O . GLU A 1 139 ? -11.297 -7.111 0.588 1.00 98.75 139 GLU A O 1
ATOM 1087 N N . LYS A 1 140 ? -13.509 -6.830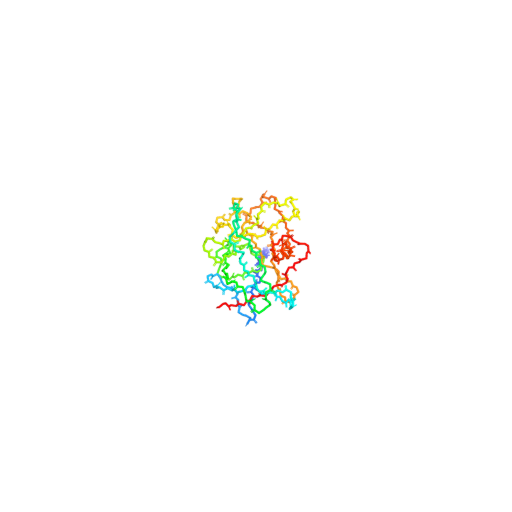 0.921 1.00 98.44 140 LYS A N 1
ATOM 1088 C CA . LYS A 1 140 ? -13.761 -8.245 1.225 1.00 98.44 140 LYS A CA 1
ATOM 1089 C C . LYS A 1 140 ? -13.507 -9.089 -0.020 1.00 98.44 140 LYS A C 1
ATOM 1091 O O . LYS A 1 140 ? -13.878 -8.710 -1.134 1.00 98.44 140 LYS A O 1
ATOM 1096 N N . TYR A 1 141 ? -12.898 -10.248 0.178 1.00 98.25 141 TYR A N 1
ATOM 1097 C CA . TYR A 1 141 ? -12.676 -11.217 -0.879 1.00 98.25 141 TYR A CA 1
ATOM 1098 C C . TYR A 1 141 ? -12.750 -12.626 -0.306 1.00 98.25 141 TYR A C 1
ATOM 1100 O O . TYR A 1 141 ? -11.825 -13.086 0.364 1.00 98.25 141 TYR A O 1
ATOM 1108 N N . GLU A 1 142 ? -13.877 -13.288 -0.578 1.00 96.88 142 GLU A N 1
ATOM 1109 C CA . GLU A 1 142 ? -14.252 -14.552 0.059 1.00 96.88 142 GLU A CA 1
ATOM 1110 C C . GLU A 1 142 ? -14.292 -14.382 1.593 1.00 96.88 142 GLU A C 1
ATOM 1112 O O . GLU A 1 142 ? -14.986 -13.501 2.098 1.00 96.88 142 GLU A O 1
ATOM 1117 N N . ASP A 1 143 ? -13.557 -15.211 2.323 1.00 96.75 143 ASP A N 1
ATOM 1118 C CA . ASP A 1 143 ? -13.372 -15.205 3.774 1.00 96.75 143 ASP A CA 1
ATOM 1119 C C . ASP A 1 143 ? -12.251 -14.268 4.268 1.00 96.75 143 ASP A C 1
ATOM 1121 O O . ASP A 1 143 ? -12.102 -14.094 5.475 1.00 96.75 143 ASP A O 1
ATOM 1125 N N . ASP A 1 144 ? -11.524 -13.601 3.366 1.00 98.38 144 ASP A N 1
ATOM 1126 C CA . ASP A 1 144 ? -10.461 -12.645 3.702 1.00 98.38 144 ASP A CA 1
ATOM 1127 C C . ASP A 1 144 ? -10.635 -11.324 2.924 1.00 98.38 144 ASP A C 1
ATOM 1129 O O . ASP A 1 144 ? -11.748 -10.811 2.753 1.00 98.38 144 ASP A O 1
ATOM 1133 N N . TYR A 1 145 ? -9.526 -10.735 2.466 1.00 98.88 145 TYR A N 1
ATOM 1134 C CA . TYR A 1 145 ? -9.485 -9.432 1.830 1.00 98.88 145 TYR A CA 1
ATOM 1135 C C . TYR A 1 145 ? -8.656 -9.437 0.546 1.00 98.88 145 TYR A C 1
ATOM 1137 O O . TYR A 1 145 ? -7.834 -10.318 0.285 1.00 98.88 145 TYR A O 1
ATOM 1145 N N . LYS A 1 146 ? -8.850 -8.393 -0.254 1.00 98.88 146 LYS A N 1
ATOM 1146 C CA . LYS A 1 146 ? -7.976 -8.007 -1.363 1.00 98.88 146 LYS A CA 1
ATOM 1147 C C . LYS A 1 146 ? -7.718 -6.505 -1.325 1.00 98.88 146 LYS A C 1
ATOM 1149 O O . LYS A 1 146 ? -8.458 -5.755 -0.688 1.00 98.88 146 LYS A O 1
ATOM 1154 N N . ILE A 1 147 ? -6.673 -6.074 -2.020 1.00 98.88 147 ILE A N 1
ATOM 1155 C CA . ILE A 1 147 ? -6.350 -4.656 -2.200 1.00 98.88 147 ILE A CA 1
ATOM 1156 C C . ILE A 1 147 ? -6.810 -4.237 -3.594 1.00 98.88 147 ILE A C 1
ATOM 1158 O O . ILE A 1 147 ? -6.624 -4.980 -4.558 1.00 98.88 147 ILE A O 1
ATOM 1162 N N . VAL A 1 148 ? -7.402 -3.053 -3.698 1.00 98.75 148 VAL A N 1
ATOM 1163 C CA . VAL A 1 148 ? -7.951 -2.511 -4.944 1.00 98.75 148 VAL A CA 1
ATOM 1164 C C . VAL A 1 148 ? -7.440 -1.092 -5.147 1.00 98.75 148 VAL A C 1
ATOM 1166 O O . VAL A 1 148 ? -7.398 -0.300 -4.207 1.00 98.75 148 VAL A O 1
ATOM 1169 N N . PHE A 1 149 ? -7.084 -0.749 -6.380 1.00 98.69 149 PHE A N 1
ATOM 1170 C CA . PHE A 1 149 ? -6.944 0.640 -6.798 1.00 98.69 149 PHE A CA 1
ATOM 1171 C C . PHE A 1 149 ? -8.239 1.050 -7.496 1.00 98.69 149 PHE A C 1
ATOM 1173 O O . PHE A 1 149 ? -8.521 0.582 -8.597 1.00 98.69 149 PHE A O 1
ATOM 1180 N N . CYS A 1 150 ? -9.057 1.853 -6.821 1.00 98.06 150 CYS A N 1
ATOM 1181 C CA . CYS A 1 150 ? -10.285 2.443 -7.358 1.00 98.06 150 CYS A CA 1
ATOM 1182 C C . CYS A 1 150 ? -10.625 3.689 -6.521 1.00 98.06 150 CYS A C 1
ATOM 1184 O O . CYS A 1 150 ? -11.559 3.663 -5.709 1.00 98.06 150 CYS A O 1
ATOM 1186 N N . PRO A 1 151 ? -9.790 4.738 -6.614 1.00 97.88 151 PRO A N 1
ATOM 1187 C CA . PRO A 1 151 ? -9.842 5.858 -5.690 1.00 97.88 151 PRO A CA 1
ATOM 1188 C C . PRO A 1 151 ? -11.096 6.711 -5.892 1.00 97.88 151 PRO A C 1
ATOM 1190 O O . PRO A 1 151 ? -11.463 7.046 -7.017 1.00 97.88 151 PRO A O 1
ATOM 1193 N N . THR A 1 152 ? -11.735 7.112 -4.793 1.00 97.62 152 THR A N 1
ATOM 1194 C CA . THR A 1 152 ? -12.936 7.974 -4.802 1.00 97.62 152 THR A CA 1
ATOM 1195 C C . THR A 1 152 ? -12.685 9.380 -4.259 1.00 97.62 152 THR A C 1
ATOM 1197 O O . THR A 1 152 ? -13.609 10.172 -4.108 1.00 97.62 152 THR A O 1
ATOM 1200 N N . VAL A 1 153 ? -11.420 9.744 -4.043 1.00 97.81 153 VAL A N 1
ATOM 1201 C CA . VAL A 1 153 ? -11.014 11.072 -3.551 1.00 97.81 153 VAL A CA 1
ATOM 1202 C C . VAL A 1 153 ? -11.198 12.206 -4.572 1.00 97.81 153 VAL A C 1
ATOM 1204 O O . VAL A 1 153 ? -11.040 13.376 -4.231 1.00 97.81 153 VAL A O 1
ATOM 1207 N N . CYS A 1 154 ? -11.508 11.886 -5.833 1.00 96.69 154 CYS A N 1
ATOM 1208 C CA . CYS A 1 154 ? -11.733 12.854 -6.906 1.00 96.69 154 CYS A CA 1
ATOM 1209 C C . CYS A 1 154 ? -12.906 12.429 -7.806 1.00 96.69 154 CYS A C 1
ATOM 1211 O O . CYS A 1 154 ? -12.740 11.648 -8.739 1.00 96.69 154 CYS A O 1
ATOM 1213 N N . ASN A 1 155 ? -14.089 13.003 -7.575 1.00 93.00 155 ASN A N 1
ATOM 1214 C CA . ASN A 1 155 ? -15.339 12.584 -8.231 1.00 93.00 155 ASN A CA 1
ATOM 1215 C C . ASN A 1 155 ? -15.406 12.839 -9.750 1.00 93.00 155 ASN A C 1
ATOM 1217 O O . ASN A 1 155 ? -16.250 12.265 -10.430 1.00 93.00 155 ASN A O 1
ATOM 1221 N N . PHE A 1 156 ? -14.559 13.721 -10.285 1.00 93.31 156 PHE A N 1
ATOM 1222 C CA . PHE A 1 156 ? -14.501 14.038 -11.719 1.00 93.31 156 PHE A CA 1
ATOM 1223 C C . PHE A 1 156 ? -13.295 13.402 -12.426 1.00 93.31 156 PHE A C 1
ATOM 1225 O O . PHE A 1 156 ? -13.191 13.476 -13.652 1.00 93.31 156 PHE A O 1
ATOM 1232 N N . CYS A 1 157 ? -12.372 12.798 -11.672 1.00 95.38 157 CYS A N 1
ATOM 1233 C CA . CYS A 1 157 ? -11.217 12.122 -12.239 1.00 95.38 157 CYS A CA 1
ATOM 1234 C C . CYS A 1 157 ? -11.655 10.801 -12.881 1.00 95.38 157 CYS A C 1
ATOM 1236 O O . CYS A 1 157 ? -12.416 10.030 -12.300 1.00 95.38 157 CYS A O 1
ATOM 1238 N N . LYS A 1 158 ? -11.141 10.512 -14.079 1.00 93.88 158 LYS A N 1
ATOM 1239 C CA . LYS A 1 158 ? -11.279 9.188 -14.692 1.00 93.88 158 LYS A CA 1
ATOM 1240 C C . LYS A 1 158 ? -10.139 8.316 -14.194 1.00 93.88 158 LYS A C 1
ATOM 1242 O O . LYS A 1 158 ? -9.008 8.478 -14.640 1.00 93.88 158 LYS A O 1
ATOM 1247 N N . VAL A 1 159 ? -10.450 7.427 -13.263 1.00 94.12 159 VAL A N 1
ATOM 1248 C CA . VAL A 1 159 ? -9.476 6.535 -12.632 1.00 94.12 159 VAL A CA 1
ATOM 1249 C C . VAL A 1 159 ? -9.712 5.105 -13.086 1.00 94.12 159 VAL A C 1
ATOM 1251 O O . VAL A 1 159 ? -10.828 4.722 -13.444 1.00 94.12 159 VAL A O 1
ATOM 1254 N N . MET A 1 160 ? -8.651 4.306 -13.089 1.00 93.00 160 MET A N 1
ATOM 1255 C CA . MET A 1 160 ? -8.801 2.866 -13.246 1.00 93.00 160 MET A CA 1
ATOM 1256 C C . MET A 1 160 ? -9.371 2.273 -11.959 1.00 93.00 160 MET A C 1
ATOM 1258 O O . MET A 1 160 ? -9.025 2.712 -10.866 1.00 93.00 160 MET A O 1
ATOM 1262 N N . CYS A 1 161 ? -10.212 1.252 -12.108 1.00 97.12 161 CYS A N 1
ATOM 1263 C CA . CYS A 1 161 ? -10.705 0.442 -11.002 1.00 97.12 161 CYS A CA 1
ATOM 1264 C C . CYS A 1 161 ? -10.314 -1.011 -11.257 1.00 97.12 161 CYS A C 1
ATOM 1266 O O . CYS A 1 161 ? -10.925 -1.677 -12.093 1.00 97.12 161 CYS A O 1
ATOM 1268 N N . ARG A 1 162 ? -9.248 -1.469 -10.596 1.00 98.38 162 ARG A N 1
ATOM 1269 C CA . ARG A 1 162 ? -8.704 -2.827 -10.741 1.00 98.38 162 ARG A CA 1
ATOM 1270 C C . ARG A 1 162 ? -8.152 -3.351 -9.422 1.00 98.38 162 ARG A C 1
ATOM 1272 O O . ARG A 1 162 ? -7.713 -2.584 -8.563 1.00 98.38 162 ARG A O 1
ATOM 1279 N N . ASP A 1 163 ? -8.153 -4.671 -9.296 1.00 98.75 163 ASP A N 1
ATOM 1280 C CA . ASP A 1 163 ? -7.546 -5.354 -8.161 1.00 98.75 163 ASP A CA 1
ATOM 1281 C C . ASP A 1 163 ? -6.016 -5.246 -8.214 1.00 98.75 163 ASP A C 1
ATOM 1283 O O . ASP A 1 163 ? -5.421 -5.062 -9.277 1.00 98.75 163 ASP A O 1
ATOM 1287 N N . VAL A 1 164 ? -5.368 -5.390 -7.060 1.00 98.81 164 VAL A N 1
ATOM 1288 C CA . VAL A 1 164 ? -3.912 -5.505 -6.960 1.00 98.81 164 VAL A CA 1
ATOM 1289 C C . VAL A 1 164 ? -3.528 -6.982 -6.901 1.00 98.81 164 VAL A C 1
ATOM 1291 O O . VAL A 1 164 ? -3.988 -7.735 -6.039 1.00 98.81 164 VAL A O 1
ATOM 1294 N N . GLY A 1 165 ? -2.666 -7.395 -7.825 1.00 98.50 165 GLY A N 1
ATOM 1295 C CA . GLY A 1 165 ? -2.135 -8.751 -7.937 1.00 98.50 165 GLY A CA 1
ATOM 1296 C C . GLY A 1 165 ? -0.610 -8.778 -7.955 1.00 98.50 165 GLY A C 1
ATOM 1297 O O . GLY A 1 165 ? 0.052 -7.780 -7.674 1.00 98.50 165 GLY A O 1
ATOM 1298 N N . VAL A 1 166 ? -0.052 -9.942 -8.289 1.00 98.06 166 VAL A N 1
ATOM 1299 C CA . VAL A 1 166 ? 1.399 -10.174 -8.339 1.00 98.06 166 VAL A CA 1
ATOM 1300 C C . VAL A 1 166 ? 1.835 -10.465 -9.769 1.00 98.06 166 VAL A C 1
ATOM 1302 O O . VAL A 1 166 ? 1.322 -11.385 -10.402 1.00 98.06 166 VAL A O 1
ATOM 1305 N N . PHE A 1 167 ? 2.844 -9.736 -10.237 1.00 97.25 167 PHE A N 1
ATOM 1306 C CA . PHE A 1 167 ? 3.537 -9.967 -11.498 1.00 97.25 167 PHE A CA 1
ATOM 1307 C C . PHE A 1 167 ? 5.006 -10.292 -11.229 1.00 97.25 167 PHE A C 1
ATOM 1309 O O . PHE A 1 167 ? 5.686 -9.595 -10.474 1.00 97.25 167 PHE A O 1
ATOM 1316 N N . VAL A 1 168 ? 5.507 -11.373 -11.827 1.00 95.56 168 VAL A N 1
ATOM 1317 C CA . VAL A 1 168 ? 6.907 -11.778 -11.659 1.00 95.56 168 VAL A CA 1
ATOM 1318 C C . VAL A 1 168 ? 7.740 -11.170 -12.782 1.00 95.56 168 VAL A C 1
ATOM 1320 O O . VAL A 1 168 ? 7.622 -11.582 -13.931 1.00 95.56 168 VAL A O 1
ATOM 1323 N N . GLN A 1 169 ? 8.604 -10.221 -12.430 1.00 91.19 169 GLN A N 1
ATOM 1324 C CA . GLN A 1 169 ? 9.547 -9.568 -13.335 1.00 91.19 169 GLN A CA 1
ATOM 1325 C C . GLN A 1 169 ? 10.970 -9.823 -12.843 1.00 91.19 169 GLN A C 1
ATOM 1327 O O . GLN A 1 169 ? 11.297 -9.459 -11.716 1.00 91.19 169 GLN A O 1
ATOM 1332 N N . ASP A 1 170 ? 11.810 -10.451 -13.668 1.00 88.75 170 ASP A N 1
ATOM 1333 C CA . ASP A 1 170 ? 13.222 -10.726 -13.350 1.00 88.75 170 ASP A CA 1
ATOM 1334 C C . ASP A 1 170 ? 13.416 -11.446 -11.997 1.00 88.75 170 ASP A C 1
ATOM 1336 O O . ASP A 1 170 ? 14.312 -11.140 -11.213 1.00 88.75 170 ASP A O 1
ATOM 1340 N N . GLY A 1 171 ? 12.517 -12.388 -11.685 1.00 90.00 171 GLY A N 1
ATOM 1341 C CA . GLY A 1 171 ? 12.499 -13.125 -10.414 1.00 90.00 171 GLY A CA 1
ATOM 1342 C C . GLY A 1 171 ? 11.907 -12.355 -9.225 1.00 90.00 171 GLY A C 1
ATOM 1343 O O . GLY A 1 171 ? 11.708 -12.937 -8.160 1.00 90.00 171 GLY A O 1
ATOM 1344 N N . MET A 1 172 ? 11.564 -11.077 -9.395 1.00 93.25 172 MET A N 1
ATOM 1345 C CA . MET A 1 172 ? 10.950 -10.233 -8.373 1.00 93.25 172 MET A CA 1
ATOM 1346 C C . MET A 1 172 ? 9.424 -10.243 -8.495 1.00 93.25 172 MET A C 1
ATOM 1348 O O . MET A 1 172 ? 8.869 -10.014 -9.566 1.00 93.25 172 MET A O 1
ATOM 1352 N N . ARG A 1 173 ? 8.730 -10.483 -7.381 1.00 96.88 173 ARG A N 1
ATOM 1353 C CA . ARG A 1 173 ? 7.264 -10.574 -7.314 1.00 96.88 173 ARG A CA 1
ATOM 1354 C C . ARG A 1 173 ? 6.661 -9.190 -7.054 1.00 96.88 173 ARG A C 1
ATOM 1356 O O . ARG A 1 173 ? 6.349 -8.853 -5.916 1.00 96.88 173 ARG A O 1
ATOM 1363 N N . ARG A 1 174 ? 6.566 -8.356 -8.085 1.00 97.19 174 ARG A N 1
ATOM 1364 C CA . ARG A 1 174 ? 6.079 -6.971 -7.987 1.00 97.19 174 ARG A CA 1
ATOM 1365 C C . ARG A 1 174 ? 4.558 -6.920 -7.905 1.00 97.19 174 ARG A C 1
ATOM 1367 O O . ARG A 1 174 ? 3.881 -7.770 -8.481 1.00 97.19 174 ARG A O 1
ATOM 1374 N N . LEU A 1 175 ? 4.025 -5.917 -7.216 1.00 98.44 175 LEU A N 1
ATOM 1375 C CA . LEU A 1 175 ? 2.589 -5.658 -7.220 1.00 98.44 175 LEU A CA 1
ATOM 1376 C C . LEU A 1 175 ? 2.179 -4.830 -8.438 1.00 98.44 175 LEU A C 1
ATOM 1378 O O . LEU A 1 175 ? 2.855 -3.863 -8.794 1.00 98.44 175 LEU A O 1
ATOM 1382 N N . VAL A 1 176 ? 1.064 -5.211 -9.059 1.00 98.50 176 VAL A N 1
ATOM 1383 C CA . VAL A 1 176 ? 0.503 -4.559 -10.252 1.00 98.50 176 VAL A CA 1
ATOM 1384 C C . VAL A 1 176 ? -1.019 -4.503 -10.187 1.00 98.50 176 VAL A C 1
ATOM 1386 O O . VAL A 1 176 ? -1.630 -5.271 -9.441 1.00 98.50 176 VAL A O 1
ATOM 1389 N N . LEU A 1 177 ? -1.644 -3.663 -11.015 1.00 98.56 177 LEU A N 1
ATOM 1390 C CA . LEU A 1 177 ? -3.067 -3.830 -11.327 1.00 98.56 177 LEU A CA 1
ATOM 1391 C C . LEU A 1 177 ? -3.283 -5.121 -12.120 1.00 98.56 177 LEU A C 1
ATOM 1393 O O . LEU A 1 177 ? -2.603 -5.370 -13.111 1.00 98.56 177 LEU A O 1
ATOM 1397 N N . SER A 1 178 ? -4.239 -5.935 -11.688 1.00 97.94 178 SER A N 1
ATOM 1398 C CA . SER A 1 178 ? -4.448 -7.298 -12.172 1.00 97.94 178 SER A CA 1
ATOM 1399 C C . SER A 1 178 ? -5.933 -7.649 -12.164 1.00 97.94 178 SER A C 1
ATOM 1401 O O . SER A 1 178 ? -6.694 -7.139 -11.347 1.00 97.94 178 SER A O 1
ATOM 1403 N N . ASP A 1 179 ? -6.336 -8.562 -13.047 1.00 96.69 179 ASP A N 1
ATOM 1404 C CA . ASP A 1 179 ? -7.667 -9.187 -13.005 1.00 96.69 179 ASP A CA 1
ATOM 1405 C C . ASP A 1 179 ? -7.697 -10.398 -12.045 1.00 96.69 179 ASP A C 1
ATOM 1407 O O . ASP A 1 179 ? -8.753 -10.949 -11.744 1.00 96.69 179 ASP A O 1
ATOM 1411 N N . VAL A 1 180 ? -6.524 -10.81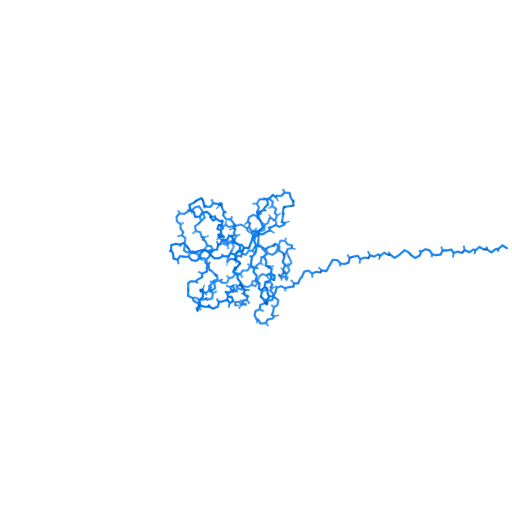0 -11.545 1.00 97.31 180 VAL A N 1
ATOM 1412 C CA . VAL A 1 180 ? -6.351 -11.841 -10.514 1.00 97.31 180 VAL A CA 1
ATOM 1413 C C . VAL A 1 180 ? -5.822 -11.175 -9.237 1.00 97.31 180 VAL A C 1
ATOM 1415 O O . VAL A 1 180 ? -4.635 -10.817 -9.202 1.00 97.31 180 VAL A O 1
ATOM 1418 N N . PRO A 1 181 ? -6.658 -10.998 -8.197 1.00 98.06 181 PRO A N 1
ATOM 1419 C CA . PRO A 1 181 ? -6.249 -10.357 -6.952 1.00 98.06 181 PRO A CA 1
ATOM 1420 C C . PRO A 1 181 ? -5.280 -11.226 -6.147 1.00 98.06 181 PRO A C 1
ATOM 1422 O O . PRO A 1 181 ? -5.400 -12.453 -6.093 1.00 98.06 181 PRO A O 1
ATOM 1425 N N . LEU A 1 182 ? -4.361 -10.579 -5.429 1.00 98.38 182 LEU A N 1
ATOM 1426 C CA . LEU A 1 182 ? -3.671 -11.214 -4.312 1.00 98.38 182 LEU A CA 1
ATOM 1427 C C . LEU A 1 182 ? -4.618 -11.234 -3.104 1.00 98.38 182 LEU A C 1
ATOM 1429 O O . LEU A 1 182 ? -4.918 -10.188 -2.532 1.00 98.38 182 LEU A O 1
ATOM 1433 N N . LYS A 1 183 ? -5.072 -12.427 -2.705 1.00 98.62 183 LYS A N 1
ATOM 1434 C CA . LYS A 1 183 ? -5.843 -12.617 -1.469 1.00 98.62 183 LYS A CA 1
ATOM 1435 C C . LYS A 1 183 ? -4.931 -12.441 -0.254 1.00 98.62 183 LYS A C 1
ATOM 1437 O O . LYS A 1 183 ? -3.921 -13.144 -0.133 1.00 98.62 183 LYS A O 1
ATOM 1442 N N . VAL A 1 184 ? -5.285 -11.509 0.625 1.00 98.75 184 VAL A N 1
ATOM 1443 C CA . VAL A 1 184 ? -4.466 -11.080 1.760 1.00 98.75 184 VAL A CA 1
ATOM 1444 C C . VAL A 1 184 ? -5.228 -11.117 3.077 1.00 98.75 184 VAL A C 1
ATOM 1446 O O . VAL A 1 184 ? -6.436 -10.906 3.128 1.00 98.75 184 VAL A O 1
ATOM 1449 N N . MET A 1 185 ? -4.469 -11.314 4.146 1.00 98.69 185 MET A N 1
ATOM 1450 C CA . MET A 1 185 ? -4.891 -11.160 5.532 1.00 98.69 185 MET A CA 1
ATOM 1451 C C . MET A 1 185 ? -3.935 -10.207 6.253 1.00 98.69 185 MET A C 1
ATOM 1453 O O . MET A 1 185 ? -2.790 -10.001 5.830 1.00 98.69 185 MET A O 1
ATOM 1457 N N . PHE A 1 186 ? -4.394 -9.627 7.358 1.00 98.88 186 PHE A N 1
ATOM 1458 C CA . PHE A 1 186 ? -3.634 -8.638 8.116 1.00 98.88 186 PHE A CA 1
ATOM 1459 C C . PHE A 1 186 ? -3.208 -9.215 9.457 1.00 98.88 186 PHE A C 1
ATOM 1461 O O . PHE A 1 186 ? -4.030 -9.740 10.199 1.00 98.88 186 PHE A O 1
ATOM 1468 N N . LYS A 1 187 ? -1.929 -9.084 9.799 1.00 98.75 187 LYS A N 1
ATOM 1469 C CA . LYS A 1 187 ? -1.411 -9.467 11.115 1.00 98.75 187 LYS A CA 1
ATOM 1470 C C . LYS A 1 187 ? -0.856 -8.238 11.806 1.00 98.75 187 LYS A C 1
ATOM 1472 O O . LYS A 1 187 ? 0.022 -7.581 11.253 1.00 98.75 187 LYS A O 1
ATOM 1477 N N . LYS A 1 188 ? -1.337 -7.933 13.008 1.00 98.62 188 LYS A N 1
ATOM 1478 C CA . LYS A 1 188 ? -0.779 -6.849 13.819 1.00 98.62 188 LYS A CA 1
ATOM 1479 C C . LYS A 1 188 ? 0.712 -7.100 14.086 1.00 98.62 188 LYS A C 1
ATOM 1481 O O . LYS A 1 188 ? 1.099 -8.240 14.354 1.00 98.62 188 LYS A O 1
ATOM 1486 N N . ALA A 1 189 ? 1.529 -6.060 13.919 1.00 96.62 189 ALA A N 1
ATOM 1487 C CA . ALA A 1 189 ? 2.982 -6.139 14.064 1.00 96.62 189 ALA A CA 1
ATOM 1488 C C . ALA A 1 189 ? 3.445 -6.080 15.522 1.00 96.62 189 ALA A C 1
ATOM 1490 O O . ALA A 1 189 ? 2.781 -5.384 16.326 1.00 96.62 189 ALA A O 1
#